Protein AF-A0AAN5BRA7-F1 (afdb_monomer)

pLDDT: mean 73.63, std 18.21, range [30.7, 97.0]

Solvent-accessible surface area (backbone atoms only — not comparable to full-atom values): 12175 Å² total; per-residue (Å²): 128,65,53,63,61,51,74,45,69,64,45,77,50,79,48,74,48,83,96,65,31,37,37,38,36,41,33,58,58,49,74,50,46,73,79,54,58,84,66,54,73,46,77,43,102,43,80,82,37,76,59,21,35,38,53,41,68,44,78,47,78,40,48,36,37,37,46,31,41,41,96,83,60,74,46,59,38,31,36,40,34,40,35,38,41,34,43,46,31,37,30,37,64,36,87,55,57,41,99,92,41,74,48,29,37,31,42,50,64,51,63,47,73,47,50,48,72,50,77,47,48,44,90,64,56,82,74,45,40,79,76,20,44,37,56,64,75,56,65,74,67,72,69,63,78,51,71,42,71,75,57,63,58,66,52,76,69,38,56,41,76,62,50,30,56,74,77,39,69,91,59,82,85,80,76,59,57,70,67,76,83,91,52,93,87,58,56,70,80,76,74,92,66,91,76,91,82,77,87,80,82,85,128

Mean predicted aligned error: 14.1 Å

Organism: Aspergillus oryzae (NCBI:txid5062)

Secondary structure (DSSP, 8-state):
-EEPPEEEPPEEEEEEETTTEEEEEEE--EEE-TTSSPPEEE--SSTT-TTEEEEEEEEEEEEEEEEEE-SS--EEEEEEEEEEEEEEEEEEEEE--BTTBTTEEEEEEEE-SB-EEEEEEPP--TTGGGGTB--PPPHHHHT---BPP-EE-EEEEEEHHHHHHHHSTT-----PPP--SS-SSSS----SS----------

Radius of gyration: 30.13 Å; Cα contacts (8 Å, |Δi|>4): 376; chains: 1; bounding box: 65×53×102 Å

Foldseek 3Di:
DDFDKDKAQKDWDWDDDDDDKIKIKIKHIDIDGQPPPPWDWDDDQDQADQPTKIKDKDKDKIKMKMWIDDPPDIAIAIFIKIKIWIKMKTKHKDQPADPVARFWIKIDIDIDQWIDIDIFTDDDDPVCVVVRYDRDDDPCRVPDIGTDIPDPPIDPIDGNVVCCCVRHNPDDPDDWDDCDDDDPPGTDDDPPDDDDDDDDDDD

Structure (mmCIF, N/CA/C/O backbone):
data_AF-A0AAN5BRA7-F1
#
_entry.id   AF-A0AAN5BRA7-F1
#
loop_
_atom_site.group_PDB
_atom_site.id
_atom_site.type_symbol
_atom_site.label_atom_id
_atom_site.label_alt_id
_atom_site.label_comp_id
_atom_site.label_asym_id
_atom_site.label_entity_id
_atom_site.label_seq_id
_atom_site.pdbx_PDB_ins_code
_atom_site.Cartn_x
_atom_site.Cartn_y
_atom_site.Cartn_z
_atom_site.occupancy
_atom_site.B_iso_or_equiv
_atom_site.auth_seq_id
_atom_site.auth_comp_id
_atom_site.auth_asym_id
_atom_site.auth_atom_id
_atom_site.pdbx_PDB_model_num
ATOM 1 N N . MET A 1 1 ? -13.378 -7.464 9.077 1.00 51.56 1 MET A N 1
ATOM 2 C CA . MET A 1 1 ? -12.915 -6.322 8.265 1.00 51.56 1 MET A CA 1
ATOM 3 C C . MET A 1 1 ? -13.302 -6.624 6.831 1.00 51.56 1 MET A C 1
ATOM 5 O O . MET A 1 1 ? -12.879 -7.652 6.330 1.00 51.56 1 MET A O 1
ATOM 9 N N . ILE A 1 2 ? -14.164 -5.812 6.222 1.00 53.88 2 ILE A N 1
ATOM 10 C CA . ILE A 1 2 ? -14.407 -5.867 4.776 1.00 53.88 2 ILE A CA 1
ATOM 11 C C . ILE A 1 2 ? -13.683 -4.648 4.228 1.00 53.88 2 ILE A C 1
ATOM 13 O O . ILE A 1 2 ? -13.968 -3.524 4.643 1.00 53.88 2 ILE A O 1
ATOM 17 N N . ALA A 1 3 ? -12.676 -4.886 3.406 1.00 63.88 3 ALA A N 1
ATOM 18 C CA . ALA A 1 3 ? -11.867 -3.844 2.817 1.00 63.88 3 ALA A CA 1
ATOM 19 C C . ALA A 1 3 ? -11.681 -4.196 1.348 1.00 63.88 3 ALA A C 1
ATOM 21 O O . ALA A 1 3 ? -11.343 -5.339 1.037 1.00 63.88 3 ALA A O 1
ATOM 22 N N . ASP A 1 4 ? -11.961 -3.237 0.472 1.00 71.06 4 ASP A N 1
ATOM 23 C CA . ASP A 1 4 ? -11.857 -3.455 -0.965 1.00 71.06 4 ASP A CA 1
ATOM 24 C C . ASP A 1 4 ? -10.398 -3.713 -1.358 1.00 71.06 4 ASP A C 1
ATOM 26 O O . ASP A 1 4 ? -9.474 -3.102 -0.811 1.00 71.06 4 ASP A O 1
ATOM 30 N N . ASP A 1 5 ? -10.195 -4.614 -2.318 1.00 81.25 5 ASP A N 1
ATOM 31 C CA . ASP A 1 5 ? -8.878 -4.842 -2.906 1.00 81.25 5 ASP A CA 1
ATOM 32 C C . ASP A 1 5 ? -8.321 -3.536 -3.492 1.00 81.25 5 ASP A C 1
ATOM 34 O O . ASP A 1 5 ? -9.045 -2.724 -4.076 1.00 81.25 5 ASP A O 1
ATOM 38 N N . ILE A 1 6 ? -7.007 -3.359 -3.384 1.00 84.69 6 ILE A N 1
ATOM 39 C CA . ILE A 1 6 ? -6.312 -2.269 -4.059 1.00 84.69 6 ILE A CA 1
ATOM 40 C C . ILE A 1 6 ? -6.064 -2.684 -5.509 1.00 84.69 6 ILE A C 1
ATOM 42 O O . ILE A 1 6 ? -5.387 -3.679 -5.769 1.00 84.69 6 ILE A O 1
ATOM 46 N N . ASP A 1 7 ? -6.592 -1.896 -6.446 1.00 89.62 7 ASP A N 1
ATOM 47 C CA . ASP A 1 7 ? -6.389 -2.048 -7.889 1.00 89.62 7 ASP A CA 1
ATOM 48 C C . ASP A 1 7 ? -5.750 -0.775 -8.462 1.00 89.62 7 ASP A C 1
ATOM 50 O O . ASP A 1 7 ? -6.390 0.274 -8.601 1.00 89.62 7 ASP A O 1
ATOM 54 N N . ILE A 1 8 ? -4.454 -0.859 -8.764 1.00 89.44 8 ILE A N 1
ATOM 55 C CA . ILE A 1 8 ? -3.691 0.197 -9.423 1.00 89.44 8 ILE A CA 1
ATOM 56 C C . ILE A 1 8 ? -3.588 -0.182 -10.894 1.00 89.44 8 ILE A C 1
ATOM 58 O O . ILE A 1 8 ? -2.847 -1.089 -11.278 1.00 89.44 8 ILE A O 1
ATOM 62 N N . LYS A 1 9 ? -4.327 0.547 -11.728 1.00 92.75 9 LYS A N 1
ATOM 63 C CA . LYS A 1 9 ? -4.346 0.331 -13.176 1.00 92.75 9 LYS A CA 1
ATOM 64 C C . LYS A 1 9 ? -2.979 0.592 -13.803 1.00 92.75 9 LYS A C 1
ATOM 66 O O . LYS A 1 9 ? -2.147 1.316 -13.257 1.00 92.75 9 LYS A O 1
ATOM 71 N N . GLU A 1 10 ? -2.800 0.044 -15.000 1.00 94.44 10 GLU A N 1
ATOM 72 C CA . GLU A 1 10 ? -1.649 0.322 -15.855 1.00 94.44 10 GLU A CA 1
ATOM 73 C C . GLU A 1 10 ? -1.419 1.839 -15.970 1.00 94.44 10 GLU A C 1
ATOM 75 O O . GLU A 1 10 ? -2.339 2.606 -16.274 1.00 94.44 10 GLU A O 1
ATOM 80 N N . MET A 1 11 ? -0.179 2.272 -15.739 1.00 95.12 11 MET A N 1
ATOM 81 C CA . MET A 1 11 ? 0.198 3.678 -15.862 1.00 95.12 11 MET A CA 1
ATOM 82 C C . MET A 1 11 ? 0.946 3.897 -17.168 1.00 95.12 11 MET A C 1
ATOM 84 O O . MET A 1 11 ? 1.959 3.251 -17.440 1.00 95.12 11 MET A O 1
ATOM 88 N N . LYS A 1 12 ? 0.471 4.860 -17.960 1.00 94.12 12 LYS A N 1
ATOM 89 C CA . LYS A 1 12 ? 1.098 5.265 -19.218 1.00 94.12 12 LYS A CA 1
ATOM 90 C C . LYS A 1 12 ? 1.434 6.748 -19.195 1.00 94.12 12 LYS A C 1
ATOM 92 O O . LYS A 1 12 ? 0.554 7.585 -19.021 1.00 94.12 12 LYS A O 1
ATOM 97 N N . LYS A 1 13 ? 2.708 7.073 -19.419 1.00 93.88 13 LYS A N 1
ATOM 98 C CA . LYS A 1 13 ? 3.182 8.449 -19.619 1.00 93.88 13 LYS A CA 1
ATOM 99 C C . LYS A 1 13 ? 3.771 8.576 -21.016 1.00 93.88 13 LYS A C 1
ATOM 101 O O . LYS A 1 13 ? 4.696 7.843 -21.358 1.00 93.88 13 LYS A O 1
ATOM 106 N N . LYS A 1 14 ? 3.253 9.513 -21.809 1.00 92.94 14 LYS A N 1
ATOM 107 C CA . LYS A 1 14 ? 3.779 9.841 -23.136 1.00 92.94 14 LYS A CA 1
ATOM 108 C C . LYS A 1 14 ? 4.406 11.228 -23.110 1.00 92.94 14 LYS A C 1
ATOM 110 O O . LYS A 1 14 ? 3.766 12.190 -22.701 1.00 92.94 14 LYS A O 1
ATOM 115 N N . GLU A 1 15 ? 5.644 11.317 -23.566 1.00 91.94 15 GLU A N 1
ATOM 116 C CA . GLU A 1 15 ? 6.417 12.550 -23.674 1.00 91.94 15 GLU A CA 1
ATOM 117 C C . GLU A 1 15 ? 6.815 12.744 -25.138 1.00 91.94 15 GLU A C 1
ATOM 119 O O . GLU A 1 15 ? 7.013 11.775 -25.877 1.00 91.94 15 GLU A O 1
ATOM 124 N N . SER A 1 16 ? 6.893 13.991 -25.594 1.00 89.62 16 SER A N 1
ATOM 125 C CA . SER A 1 16 ? 7.275 14.315 -26.970 1.00 89.62 16 SER A CA 1
ATOM 126 C C . SER A 1 16 ? 8.259 15.475 -26.980 1.00 89.62 16 SER A C 1
ATOM 128 O O . SER A 1 16 ? 8.101 16.420 -26.210 1.00 89.62 16 SER A O 1
ATOM 130 N N . TRP A 1 17 ? 9.281 15.401 -27.831 1.00 85.69 17 TRP A N 1
ATOM 131 C CA . TRP A 1 17 ? 10.279 16.461 -27.981 1.00 85.69 17 TRP A CA 1
ATOM 132 C C . TRP A 1 17 ? 10.768 16.570 -29.422 1.00 85.69 17 TRP A C 1
ATOM 134 O O . TRP A 1 17 ? 10.908 15.571 -30.133 1.00 85.69 17 TRP A O 1
ATOM 144 N N . GLY A 1 18 ? 11.085 17.803 -29.825 1.00 76.00 18 GLY A N 1
ATOM 145 C CA . GLY A 1 18 ? 11.662 18.105 -31.132 1.00 76.00 18 GLY A CA 1
ATOM 146 C C . GLY A 1 18 ? 10.857 17.542 -32.316 1.00 76.00 18 GLY A C 1
ATOM 147 O O . GLY A 1 18 ? 9.676 17.211 -32.180 1.00 76.00 18 GLY A O 1
ATOM 148 N N . PRO A 1 19 ? 11.477 17.430 -33.503 1.00 70.12 19 PRO A N 1
ATOM 149 C CA . PRO A 1 19 ? 10.804 16.906 -34.682 1.00 70.12 19 PRO A CA 1
ATOM 150 C C . PRO A 1 19 ? 10.718 15.370 -34.608 1.00 70.12 19 PRO A C 1
ATOM 152 O O . PRO A 1 19 ? 11.570 14.661 -35.138 1.00 70.12 19 PRO A O 1
ATOM 155 N N . GLY A 1 20 ? 9.683 14.858 -33.932 1.00 76.44 20 GLY A N 1
ATOM 156 C CA . GLY A 1 20 ? 9.262 13.449 -33.995 1.00 76.44 20 GLY A CA 1
ATOM 157 C C . GLY A 1 20 ? 9.790 12.514 -32.900 1.00 76.44 20 GLY A C 1
ATOM 158 O O . GLY A 1 20 ? 9.597 11.306 -33.009 1.00 76.44 20 GLY A O 1
ATOM 159 N N . GLY A 1 21 ? 10.440 13.033 -31.853 1.00 86.56 21 GLY A N 1
ATOM 160 C CA . GLY A 1 21 ? 10.840 12.235 -30.693 1.00 86.56 21 GLY A CA 1
ATOM 161 C C . GLY A 1 21 ? 9.643 11.930 -29.795 1.00 86.56 21 GLY A C 1
ATOM 162 O O . GLY A 1 21 ? 8.980 12.854 -29.325 1.00 86.56 21 GLY A O 1
ATOM 163 N N . ILE A 1 22 ? 9.360 10.650 -29.553 1.00 90.44 22 ILE A N 1
ATOM 164 C CA . ILE A 1 22 ? 8.303 10.195 -28.641 1.00 90.44 22 ILE A CA 1
ATOM 165 C C . ILE A 1 22 ? 8.905 9.215 -27.640 1.00 90.44 22 ILE A C 1
ATOM 167 O O . ILE A 1 22 ? 9.585 8.272 -28.029 1.00 90.44 22 ILE A O 1
ATOM 171 N N . LYS A 1 23 ? 8.591 9.382 -26.356 1.00 91.88 23 LYS A N 1
ATOM 172 C CA . LYS A 1 23 ? 8.905 8.417 -25.298 1.00 91.88 23 LYS A CA 1
ATOM 173 C C . LYS A 1 23 ? 7.619 7.992 -24.625 1.00 91.88 23 LYS A C 1
ATOM 175 O O . LYS A 1 23 ? 6.837 8.835 -24.194 1.00 91.88 23 LYS A O 1
ATOM 180 N N . THR A 1 24 ? 7.408 6.690 -24.534 1.00 94.44 24 THR A N 1
ATOM 181 C CA . THR A 1 24 ? 6.256 6.098 -23.861 1.00 94.44 24 THR A CA 1
ATOM 182 C C . THR A 1 24 ? 6.759 5.247 -22.715 1.00 94.44 24 THR A C 1
ATOM 184 O O . THR A 1 24 ? 7.456 4.265 -22.929 1.00 94.44 24 THR A O 1
ATOM 187 N N . THR A 1 25 ? 6.406 5.628 -21.496 1.00 95.94 25 THR A N 1
ATOM 188 C CA . THR A 1 25 ? 6.646 4.831 -20.293 1.00 95.94 25 THR A CA 1
ATOM 189 C C . THR A 1 25 ? 5.372 4.071 -19.972 1.00 95.94 25 THR A C 1
ATOM 191 O O . THR A 1 25 ? 4.315 4.691 -19.861 1.00 95.94 25 THR A O 1
ATOM 194 N N . THR A 1 26 ? 5.473 2.754 -19.832 1.00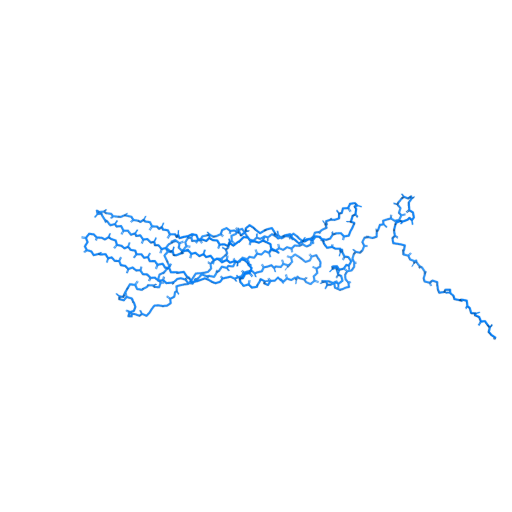 96.56 26 THR A N 1
ATOM 195 C CA . THR A 1 26 ? 4.377 1.869 -19.427 1.00 96.56 26 THR A CA 1
ATOM 196 C C . THR A 1 26 ? 4.786 1.143 -18.157 1.00 96.56 26 THR A C 1
ATOM 198 O O . THR A 1 26 ? 5.904 0.639 -18.074 1.00 96.56 26 THR A O 1
ATOM 201 N N . VAL A 1 27 ? 3.893 1.108 -17.176 1.00 96.69 27 VAL A N 1
ATOM 202 C CA . VAL A 1 27 ? 4.060 0.367 -15.925 1.00 96.69 27 VAL A CA 1
ATOM 203 C C . VAL A 1 27 ? 2.890 -0.592 -15.793 1.00 96.69 27 VAL A C 1
ATOM 205 O O . VAL A 1 27 ? 1.740 -0.169 -15.954 1.00 96.69 27 VAL A O 1
ATOM 208 N N . ASP A 1 28 ? 3.194 -1.853 -15.502 1.00 96.38 28 ASP A N 1
ATOM 209 C CA . ASP A 1 28 ? 2.194 -2.906 -15.362 1.00 96.38 28 ASP A CA 1
ATOM 210 C C . ASP A 1 28 ? 1.213 -2.601 -14.212 1.00 96.38 28 ASP A C 1
ATOM 212 O O . ASP A 1 28 ? 1.577 -1.931 -13.236 1.00 96.38 28 ASP A O 1
ATOM 216 N N . PRO A 1 29 ? -0.047 -3.063 -14.313 1.00 94.00 29 PRO A N 1
ATOM 217 C CA . PRO A 1 29 ? -1.015 -2.914 -13.234 1.00 94.00 29 PRO A CA 1
ATOM 218 C C . PRO A 1 29 ? -0.594 -3.711 -11.991 1.00 94.00 29 PRO A C 1
ATOM 220 O O . PRO A 1 29 ? 0.079 -4.737 -12.086 1.00 94.00 29 PRO A O 1
ATOM 223 N N . MET A 1 30 ? -1.054 -3.271 -10.823 1.00 92.31 30 MET A N 1
ATOM 224 C CA . MET A 1 30 ? -0.893 -3.978 -9.552 1.00 92.31 30 MET A CA 1
ATOM 225 C C . MET A 1 30 ? -2.257 -4.248 -8.943 1.00 92.31 30 MET A C 1
ATOM 227 O O . MET A 1 30 ? -3.093 -3.349 -8.874 1.00 92.31 30 MET A O 1
ATOM 231 N N . LYS A 1 31 ? -2.446 -5.456 -8.417 1.00 89.56 31 LYS A N 1
ATOM 232 C CA . LYS A 1 31 ? -3.633 -5.796 -7.640 1.00 89.56 31 LYS A CA 1
ATOM 233 C C . LYS A 1 31 ? -3.242 -6.596 -6.409 1.00 89.56 31 LYS A C 1
ATOM 235 O O . LYS A 1 31 ? -2.552 -7.603 -6.537 1.00 89.56 31 LYS A O 1
ATOM 240 N N . PHE A 1 32 ? -3.702 -6.170 -5.238 1.00 85.88 32 PHE A N 1
ATOM 241 C CA . PHE A 1 32 ? -3.508 -6.922 -4.000 1.00 85.88 32 PHE A CA 1
ATOM 242 C C . PHE A 1 32 ? -4.681 -6.746 -3.039 1.00 85.88 32 PHE A C 1
ATOM 244 O O . PHE A 1 32 ? -5.329 -5.698 -3.002 1.00 85.88 32 PHE A O 1
ATOM 251 N N . SER A 1 33 ? -4.952 -7.797 -2.266 1.00 81.44 33 SER A N 1
ATOM 252 C CA . SER A 1 33 ? -6.019 -7.789 -1.271 1.00 81.44 33 SER A CA 1
ATOM 253 C C . SER A 1 33 ? -5.513 -7.287 0.068 1.00 81.44 33 SER A C 1
ATOM 255 O O . SER A 1 33 ? -4.406 -7.600 0.483 1.00 81.44 33 SER A O 1
ATOM 257 N N . LEU A 1 34 ? -6.358 -6.572 0.803 1.00 74.31 34 LEU A N 1
ATOM 258 C CA . LEU A 1 34 ? -6.068 -6.179 2.185 1.00 74.31 34 LEU A CA 1
ATOM 259 C C . LEU A 1 34 ? -6.247 -7.331 3.177 1.00 74.31 34 LEU A C 1
ATOM 261 O O . LEU A 1 34 ? -5.933 -7.181 4.353 1.00 74.31 34 LEU A O 1
ATOM 265 N N . SER A 1 35 ? -6.746 -8.471 2.698 1.00 70.94 35 SER A N 1
ATOM 266 C CA . SER A 1 35 ? -6.872 -9.706 3.475 1.00 70.94 35 SER A CA 1
ATOM 267 C C . SER A 1 35 ? -5.609 -10.576 3.417 1.00 70.94 35 SER A C 1
ATOM 269 O O . SER A 1 35 ? -5.552 -11.587 4.110 1.00 70.94 35 SER A O 1
ATOM 271 N N . ASP A 1 36 ? -4.622 -10.206 2.592 1.00 67.75 36 ASP A N 1
ATOM 272 C CA . ASP A 1 36 ? -3.395 -10.972 2.353 1.00 67.75 36 ASP A CA 1
ATOM 273 C C . ASP A 1 36 ? -2.187 -10.022 2.161 1.00 67.75 36 ASP A C 1
ATOM 275 O O . ASP A 1 36 ? -2.228 -9.146 1.289 1.00 67.75 36 ASP A O 1
ATOM 279 N N . PRO A 1 37 ? -1.100 -10.123 2.948 1.00 67.25 37 PRO A N 1
ATOM 280 C CA . PRO A 1 37 ? -0.858 -11.085 4.028 1.00 67.25 37 PRO A CA 1
ATOM 281 C C . PRO A 1 37 ? -1.673 -10.792 5.292 1.00 67.25 37 PRO A C 1
ATOM 283 O O . PRO A 1 37 ? -2.269 -9.720 5.434 1.00 67.25 37 PRO A O 1
ATOM 286 N N . GLU A 1 38 ? -1.690 -11.754 6.222 1.00 65.00 38 GLU A N 1
ATOM 287 C CA . GLU A 1 38 ? -2.339 -11.595 7.527 1.00 65.00 38 GLU A CA 1
ATOM 288 C C . GLU A 1 38 ? -1.913 -10.278 8.189 1.00 65.00 38 GLU A C 1
ATOM 290 O O . GLU A 1 38 ? -0.729 -9.965 8.333 1.00 65.00 38 GLU A O 1
ATOM 295 N N . THR A 1 39 ? -2.904 -9.479 8.579 1.00 65.94 39 THR A N 1
ATOM 296 C CA . THR A 1 39 ? -2.668 -8.176 9.197 1.00 65.94 39 THR A CA 1
ATOM 297 C C . THR A 1 39 ? -2.491 -8.341 10.698 1.00 65.94 39 THR A C 1
ATOM 299 O O . THR A 1 39 ? -3.406 -8.791 11.388 1.00 65.94 39 THR A O 1
ATOM 302 N N . THR A 1 40 ? -1.352 -7.906 11.232 1.00 65.81 40 THR A N 1
ATOM 303 C CA . THR A 1 40 ? -1.145 -7.891 12.682 1.00 65.81 40 THR A CA 1
ATOM 304 C C . THR A 1 40 ? -1.872 -6.704 13.308 1.00 65.81 40 THR A C 1
ATOM 306 O O . THR A 1 40 ? -1.614 -5.542 12.978 1.00 65.81 40 THR A O 1
ATOM 309 N N . ILE A 1 41 ? -2.755 -7.001 14.261 1.00 64.00 41 ILE A N 1
ATOM 310 C CA . ILE A 1 41 ? -3.399 -6.011 15.125 1.00 64.00 41 ILE A CA 1
ATOM 311 C C . ILE A 1 41 ? -2.727 -6.089 16.492 1.00 64.00 41 ILE A C 1
ATOM 313 O O . ILE A 1 41 ? -2.712 -7.145 17.122 1.00 64.00 41 ILE A O 1
ATOM 317 N N . SER A 1 42 ? -2.163 -4.977 16.955 1.00 65.44 42 SER A N 1
ATOM 318 C CA . SER A 1 42 ? -1.561 -4.889 18.284 1.00 65.44 42 SER A CA 1
ATOM 319 C C . SER A 1 42 ? -2.439 -4.044 19.195 1.00 65.44 42 SER A C 1
ATOM 321 O O . SER A 1 42 ? -2.759 -2.896 18.872 1.00 65.44 42 SER A O 1
ATOM 323 N N . PHE A 1 43 ? -2.803 -4.608 20.344 1.00 61.84 43 PHE A N 1
ATOM 324 C CA . PHE A 1 43 ? -3.537 -3.914 21.397 1.00 61.84 43 PHE A CA 1
ATOM 325 C C . PHE A 1 43 ? -2.566 -3.433 22.476 1.00 61.84 43 PHE A C 1
ATOM 327 O O . PHE A 1 43 ? -1.599 -4.121 22.792 1.00 61.84 43 PHE A O 1
ATOM 334 N N . GLY A 1 44 ? -2.800 -2.238 23.020 1.00 62.31 44 GLY A N 1
ATOM 335 C CA . GLY A 1 44 ? -2.070 -1.773 24.202 1.00 62.31 44 GLY A CA 1
ATOM 336 C C . GLY A 1 44 ? -2.657 -2.347 25.490 1.00 62.31 44 GLY A C 1
ATOM 337 O O . GLY A 1 44 ? -3.836 -2.694 25.520 1.00 62.31 44 GLY A O 1
ATOM 338 N N . ASP A 1 45 ? -1.872 -2.353 26.570 1.00 58.59 45 ASP A N 1
ATOM 339 C CA . ASP A 1 45 ? -2.181 -2.994 27.866 1.00 58.59 45 ASP A CA 1
ATOM 340 C C . ASP A 1 45 ? -3.364 -2.384 28.660 1.00 58.59 45 ASP A C 1
ATOM 342 O O . ASP A 1 45 ? -3.576 -2.708 29.829 1.00 58.59 45 ASP A O 1
ATOM 346 N N . GLY A 1 46 ? -4.170 -1.492 28.071 1.00 55.44 46 GLY A N 1
ATOM 347 C CA . GLY A 1 46 ? -5.328 -0.909 28.754 1.00 55.44 46 GLY A CA 1
ATOM 348 C C . GLY A 1 46 ? -6.483 -0.483 27.847 1.00 55.44 46 GLY A C 1
ATOM 349 O O . GLY A 1 46 ? -6.270 0.002 26.734 1.00 55.44 46 GLY A O 1
ATOM 350 N N . ILE A 1 47 ? -7.706 -0.578 28.389 1.00 51.62 47 ILE A N 1
ATOM 351 C CA . ILE A 1 47 ? -8.992 -0.153 27.785 1.00 51.62 47 ILE A CA 1
ATOM 352 C C . ILE A 1 47 ? -8.974 1.315 27.326 1.00 51.62 47 ILE A C 1
ATOM 354 O O . ILE A 1 47 ? -9.643 1.684 26.370 1.00 51.62 47 ILE A O 1
ATOM 358 N N . ILE A 1 48 ? -8.189 2.173 27.980 1.00 53.53 48 ILE A N 1
ATOM 359 C CA . ILE A 1 48 ? -8.099 3.612 27.660 1.00 53.53 48 ILE A CA 1
ATOM 360 C C . ILE A 1 48 ? -6.827 3.919 26.845 1.00 53.53 48 ILE A C 1
ATOM 362 O O . ILE A 1 48 ? -6.513 5.073 26.551 1.00 53.53 48 ILE A O 1
ATOM 366 N N . SER A 1 49 ? -6.050 2.898 26.469 1.00 52.44 49 SER A N 1
ATOM 367 C CA . SER A 1 49 ? -4.816 3.130 25.728 1.00 52.44 49 SER A CA 1
ATOM 368 C C . SER A 1 49 ? -5.139 3.587 24.301 1.00 52.44 49 SER A C 1
ATOM 370 O O . SER A 1 49 ? -5.81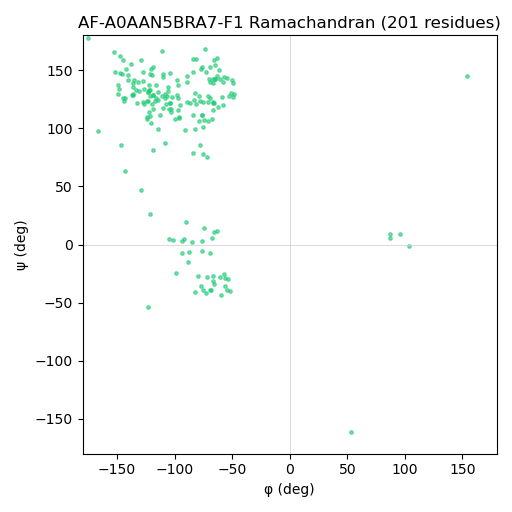2 2.907 23.528 1.00 52.44 49 SER A O 1
ATOM 372 N N . LYS A 1 50 ? -4.632 4.767 23.929 1.00 53.97 50 LYS A N 1
ATOM 373 C CA . LYS A 1 50 ? -4.658 5.293 22.550 1.00 53.97 50 LYS A CA 1
ATOM 374 C C . LYS A 1 50 ? -3.644 4.579 21.636 1.00 53.97 50 LYS A C 1
ATOM 376 O O . LYS A 1 50 ? -3.276 5.106 20.591 1.00 53.97 50 LYS A O 1
ATOM 381 N N . SER A 1 51 ? -3.111 3.435 22.066 1.00 58.66 51 SER A N 1
ATOM 382 C CA . SER A 1 51 ? -1.951 2.775 21.463 1.00 58.66 51 SER A CA 1
ATOM 383 C C . SER A 1 51 ? -2.302 1.548 20.631 1.00 58.66 51 SER A C 1
ATOM 385 O O . SER A 1 51 ? -1.384 0.885 20.155 1.00 58.66 51 SER A O 1
ATOM 387 N N . ASN A 1 52 ? -3.587 1.238 20.435 1.00 68.38 52 ASN A N 1
ATOM 388 C CA . ASN A 1 52 ? -3.969 0.146 19.546 1.00 68.38 52 ASN A CA 1
ATOM 389 C C . ASN A 1 52 ? -3.654 0.541 18.106 1.00 68.38 52 ASN A C 1
ATOM 391 O O . ASN A 1 52 ? -4.075 1.607 17.640 1.00 68.38 52 ASN A O 1
ATOM 395 N N . LYS A 1 53 ? -2.891 -0.308 17.424 1.00 74.62 53 LYS A N 1
ATOM 396 C CA . LYS A 1 53 ? -2.343 -0.034 16.100 1.00 74.62 53 LYS A CA 1
ATOM 397 C C . LYS A 1 53 ? -2.555 -1.228 15.185 1.00 74.62 53 LYS A C 1
ATOM 399 O O . LYS A 1 53 ? -2.254 -2.363 15.549 1.00 74.62 53 LYS A O 1
ATOM 404 N N . ILE A 1 54 ? -3.033 -0.942 13.985 1.00 75.31 54 ILE A N 1
ATOM 405 C CA . ILE A 1 54 ? -3.001 -1.848 12.844 1.00 75.31 54 ILE A CA 1
ATOM 406 C C . ILE A 1 54 ? -1.800 -1.438 12.009 1.00 75.31 54 ILE A C 1
ATOM 408 O O . ILE A 1 54 ? -1.667 -0.262 11.674 1.00 75.31 54 ILE A O 1
ATOM 412 N N . ASN A 1 55 ? -0.953 -2.404 11.670 1.00 80.06 55 ASN A N 1
ATOM 413 C CA . ASN A 1 55 ? 0.123 -2.216 10.709 1.00 80.06 55 ASN A CA 1
ATOM 414 C C . ASN A 1 55 ? -0.068 -3.228 9.588 1.00 80.06 55 ASN A C 1
ATOM 416 O O . ASN A 1 55 ? 0.065 -4.431 9.802 1.00 80.06 55 ASN A O 1
ATOM 420 N N . TYR A 1 56 ? -0.361 -2.733 8.393 1.00 82.38 56 TYR A N 1
ATOM 421 C CA . TYR A 1 56 ? -0.435 -3.552 7.197 1.00 82.38 56 TYR A CA 1
ATOM 422 C C . TYR A 1 56 ? 0.793 -3.295 6.329 1.00 82.38 56 TYR A C 1
ATOM 424 O O . TYR A 1 56 ? 1.217 -2.151 6.148 1.00 82.38 56 TYR A O 1
ATOM 432 N N . THR A 1 57 ? 1.389 -4.368 5.812 1.00 85.94 57 THR A N 1
ATOM 433 C CA . THR A 1 57 ? 2.518 -4.301 4.883 1.00 85.94 57 THR A CA 1
ATOM 434 C C . THR A 1 57 ? 2.305 -5.287 3.747 1.00 85.94 57 THR A C 1
ATOM 436 O O . THR A 1 57 ? 2.088 -6.469 3.991 1.00 85.94 57 THR A O 1
ATOM 439 N N . ASN A 1 58 ? 2.421 -4.815 2.510 1.00 89.00 58 ASN A N 1
ATOM 440 C CA . ASN A 1 58 ? 2.350 -5.648 1.317 1.00 89.00 58 ASN A CA 1
ATOM 441 C C . ASN A 1 58 ? 3.514 -5.321 0.378 1.00 89.00 58 ASN A C 1
ATOM 443 O O . ASN A 1 58 ? 3.901 -4.162 0.234 1.00 89.00 58 ASN A O 1
ATOM 447 N N . LYS A 1 59 ? 4.101 -6.350 -0.233 1.00 90.94 59 LYS A N 1
ATOM 448 C CA . LYS A 1 59 ? 5.232 -6.211 -1.151 1.00 90.94 59 LYS A CA 1
ATOM 449 C C . LYS A 1 59 ? 4.802 -6.628 -2.548 1.00 90.94 59 LYS A C 1
ATOM 451 O O . LYS A 1 59 ? 4.243 -7.705 -2.717 1.00 90.94 59 LYS A O 1
ATOM 456 N N . GLN A 1 60 ? 5.102 -5.790 -3.531 1.00 91.50 60 GLN A N 1
ATOM 457 C CA . GLN A 1 60 ? 4.804 -6.019 -4.940 1.00 91.50 60 GLN A CA 1
ATOM 458 C C . GLN A 1 60 ? 6.067 -5.856 -5.778 1.00 91.50 60 GLN A C 1
ATOM 460 O O . GLN A 1 60 ? 6.931 -5.036 -5.468 1.00 91.50 60 GLN A O 1
ATOM 465 N N . GLN A 1 61 ? 6.150 -6.610 -6.869 1.00 93.44 61 GLN A N 1
ATOM 466 C CA . GLN A 1 61 ? 7.160 -6.422 -7.904 1.00 93.44 61 GLN A CA 1
ATOM 467 C C . GLN A 1 61 ? 6.466 -5.983 -9.181 1.00 93.44 61 GLN A C 1
ATOM 469 O O . GLN A 1 61 ? 5.550 -6.652 -9.654 1.00 93.44 61 GLN A O 1
ATOM 474 N N . VAL A 1 62 ? 6.891 -4.849 -9.729 1.00 94.88 62 VAL A N 1
ATOM 475 C CA . VAL A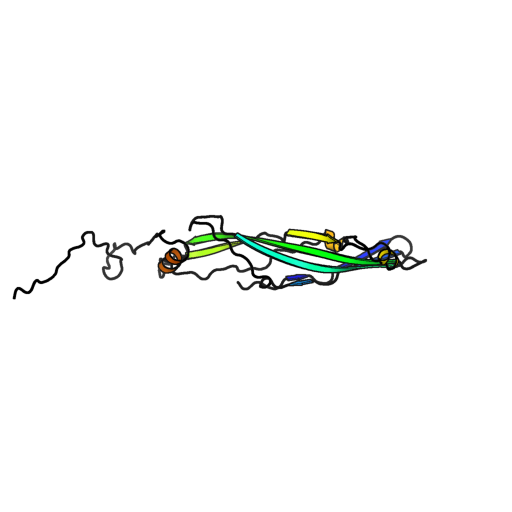 1 62 ? 6.211 -4.218 -10.859 1.00 94.88 62 VAL A CA 1
ATOM 476 C C . VAL A 1 62 ? 7.180 -4.034 -11.995 1.00 94.88 62 VAL A C 1
ATOM 478 O O . VAL A 1 62 ? 8.214 -3.380 -11.846 1.00 94.88 62 VAL A O 1
ATOM 481 N N . LYS A 1 63 ? 6.819 -4.589 -13.146 1.00 96.44 63 LYS A N 1
ATOM 482 C CA . LYS A 1 63 ? 7.580 -4.410 -14.371 1.00 96.44 63 LYS A CA 1
ATOM 483 C C . LYS A 1 63 ? 7.177 -3.114 -15.049 1.00 96.44 63 LYS A C 1
ATOM 485 O O . LYS A 1 63 ? 6.039 -2.647 -14.968 1.00 96.44 63 LYS A O 1
ATOM 490 N N . TRP A 1 64 ? 8.141 -2.525 -15.728 1.00 97.00 64 TRP A N 1
ATOM 491 C CA . TRP A 1 64 ? 7.938 -1.328 -16.514 1.00 97.00 64 TRP A CA 1
ATOM 492 C C . TRP A 1 64 ? 8.808 -1.373 -17.761 1.00 97.00 64 TRP A C 1
ATOM 494 O O . TRP A 1 64 ? 9.822 -2.072 -17.823 1.00 97.00 64 TRP A O 1
ATOM 504 N N . LYS A 1 65 ? 8.410 -0.589 -18.758 1.00 96.00 65 LYS A N 1
ATOM 505 C CA . LYS A 1 65 ? 9.184 -0.373 -19.977 1.00 96.00 65 LYS A CA 1
ATOM 506 C C . LYS A 1 65 ? 9.088 1.064 -20.465 1.00 96.00 65 LYS A C 1
ATOM 508 O O . LYS A 1 65 ? 8.090 1.751 -20.241 1.00 96.00 65 LYS A O 1
ATOM 513 N N . ILE A 1 66 ? 10.133 1.511 -21.143 1.00 94.69 66 ILE A N 1
ATOM 514 C CA . ILE A 1 66 ? 10.247 2.807 -21.793 1.00 94.69 66 ILE A CA 1
ATOM 515 C C . ILE A 1 66 ? 10.581 2.554 -23.258 1.00 94.69 66 ILE A C 1
ATOM 517 O O . ILE A 1 66 ? 11.696 2.166 -23.603 1.00 94.69 66 ILE A O 1
ATOM 521 N N . ASP A 1 67 ? 9.613 2.839 -24.116 1.00 92.88 67 ASP A N 1
ATOM 522 C CA . ASP A 1 67 ? 9.762 2.780 -25.562 1.00 92.88 67 ASP A CA 1
ATOM 523 C C . ASP A 1 67 ? 10.060 4.194 -26.073 1.00 92.88 67 ASP A C 1
ATOM 525 O O . ASP A 1 67 ? 9.238 5.105 -25.939 1.00 92.88 67 ASP A O 1
ATOM 529 N N . THR A 1 68 ? 11.245 4.399 -26.643 1.00 90.50 68 THR A N 1
ATOM 530 C CA . THR A 1 68 ? 11.672 5.674 -27.227 1.00 90.50 68 THR A CA 1
ATOM 531 C C . THR A 1 68 ? 11.747 5.547 -28.739 1.00 90.50 68 THR A C 1
ATOM 533 O O . THR A 1 68 ? 12.553 4.791 -29.268 1.00 90.50 68 THR A O 1
ATOM 536 N N . VAL A 1 69 ? 10.936 6.321 -29.450 1.00 86.75 69 VAL A N 1
ATOM 537 C CA . VAL A 1 69 ? 10.967 6.433 -30.906 1.00 86.75 69 VAL A CA 1
ATOM 538 C C . VAL A 1 69 ? 11.645 7.749 -31.257 1.00 86.75 69 VAL A C 1
ATOM 540 O O . VAL A 1 69 ? 11.127 8.827 -30.974 1.00 86.75 69 VAL A O 1
ATOM 543 N N . THR A 1 70 ? 12.814 7.655 -31.882 1.00 78.50 70 THR A N 1
ATOM 544 C CA . THR A 1 70 ? 13.468 8.783 -32.553 1.00 78.50 70 THR A CA 1
ATOM 545 C C . THR A 1 70 ? 13.610 8.441 -34.028 1.00 78.50 70 THR A C 1
ATOM 547 O O . THR A 1 70 ? 13.725 7.266 -34.372 1.00 78.50 70 THR A O 1
ATOM 550 N N . GLY A 1 71 ? 13.639 9.437 -34.916 1.00 66.88 71 GLY A N 1
ATOM 551 C CA . GLY A 1 71 ? 13.753 9.227 -36.369 1.00 66.88 71 GLY A CA 1
ATOM 552 C C . GLY A 1 71 ? 15.048 8.551 -36.856 1.00 66.88 71 GLY A C 1
ATOM 553 O O . GLY A 1 71 ? 15.319 8.581 -38.050 1.00 66.88 71 GLY A O 1
ATOM 554 N N . ARG A 1 72 ? 15.871 7.986 -35.960 1.00 67.88 72 ARG A N 1
ATOM 555 C CA . ARG A 1 72 ? 17.117 7.277 -36.284 1.00 67.88 72 ARG A CA 1
ATOM 556 C C . ARG A 1 72 ? 17.129 5.842 -35.760 1.00 67.88 72 ARG A C 1
ATOM 558 O O . ARG A 1 72 ? 17.357 4.938 -36.551 1.00 67.88 72 ARG A O 1
ATOM 565 N N . VAL A 1 73 ? 16.889 5.626 -34.463 1.00 68.62 73 VAL A N 1
ATOM 566 C CA . VAL A 1 73 ? 16.881 4.284 -33.848 1.00 68.62 73 VAL A CA 1
ATOM 567 C C . VAL A 1 73 ? 15.874 4.253 -32.689 1.00 68.62 73 VAL A C 1
ATOM 569 O 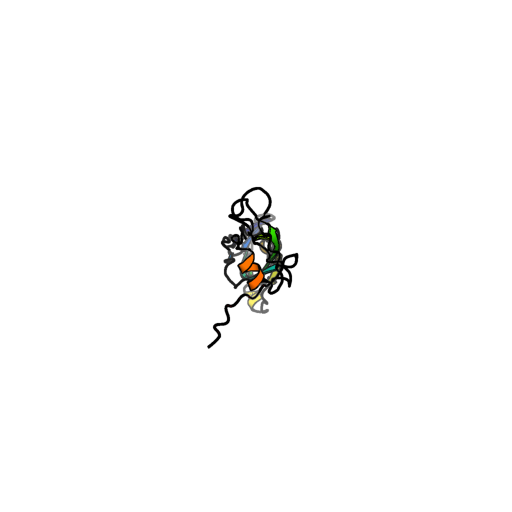O . VAL A 1 73 ? 15.864 5.189 -31.879 1.00 68.62 73 VAL A O 1
ATOM 572 N N . PRO A 1 74 ? 15.024 3.215 -32.586 1.00 77.31 74 PRO A N 1
ATOM 573 C CA . PRO A 1 74 ? 14.199 3.013 -31.407 1.00 77.31 74 PRO A CA 1
ATOM 574 C C . PRO A 1 74 ? 15.063 2.571 -30.216 1.00 77.31 74 PRO A C 1
ATOM 576 O O . PRO A 1 74 ? 15.840 1.626 -30.318 1.00 77.31 74 PRO A O 1
ATOM 579 N N . GLY A 1 75 ? 14.933 3.261 -29.086 1.00 85.12 75 GLY A N 1
ATOM 580 C CA . GLY A 1 75 ? 15.528 2.862 -27.810 1.00 85.12 75 GLY A CA 1
ATOM 581 C C . GLY A 1 75 ? 14.498 2.127 -26.964 1.00 85.12 75 GLY A C 1
ATOM 582 O O . GLY A 1 75 ? 13.337 2.542 -26.933 1.00 85.12 75 GLY A O 1
ATOM 583 N N . HIS A 1 76 ? 14.886 1.034 -26.314 1.00 90.25 76 HIS A N 1
ATOM 584 C CA . HIS A 1 76 ? 14.017 0.263 -25.424 1.00 90.25 76 HIS A CA 1
ATOM 585 C C . HIS A 1 76 ? 14.731 0.104 -24.080 1.00 90.25 76 HIS A C 1
ATOM 587 O O . HIS A 1 76 ? 15.850 -0.400 -24.037 1.00 90.25 76 HIS A O 1
ATOM 593 N N . GLU A 1 77 ? 14.095 0.551 -22.998 1.00 93.50 77 GLU A N 1
ATOM 594 C CA . GLU A 1 77 ? 14.535 0.271 -21.627 1.00 93.50 77 GLU A CA 1
ATOM 595 C C . GLU A 1 77 ? 13.426 -0.479 -20.883 1.00 93.50 77 GLU A C 1
ATOM 597 O O . GLU A 1 77 ? 12.246 -0.219 -21.106 1.00 93.50 77 GLU A O 1
ATOM 602 N N . HIS A 1 78 ? 13.778 -1.387 -19.984 1.00 95.44 78 HIS A N 1
ATOM 603 C CA . HIS A 1 78 ? 12.832 -2.090 -19.125 1.00 95.44 78 HIS A CA 1
ATOM 604 C C . HIS A 1 78 ? 13.457 -2.405 -17.770 1.00 95.44 78 HIS A C 1
ATOM 606 O O . HIS A 1 78 ? 14.676 -2.386 -17.615 1.00 95.44 78 HIS A O 1
ATOM 612 N N . GLY A 1 79 ? 12.623 -2.710 -16.786 1.00 95.69 79 GLY A N 1
ATOM 613 C CA . GLY A 1 79 ? 13.102 -3.115 -15.473 1.00 95.69 79 GLY A CA 1
ATOM 614 C C . GLY A 1 79 ? 11.976 -3.527 -14.543 1.00 95.69 79 GLY A C 1
ATOM 615 O O . GLY A 1 79 ? 10.793 -3.442 -14.888 1.00 95.69 79 GLY A O 1
ATOM 616 N N . THR A 1 80 ? 12.369 -3.948 -13.346 1.00 96.12 80 THR A N 1
ATOM 617 C CA . THR A 1 80 ? 11.462 -4.279 -12.247 1.00 96.12 80 THR A CA 1
ATOM 618 C C . THR A 1 80 ? 11.698 -3.310 -11.095 1.00 96.12 80 THR A C 1
ATOM 620 O O . THR A 1 80 ? 12.83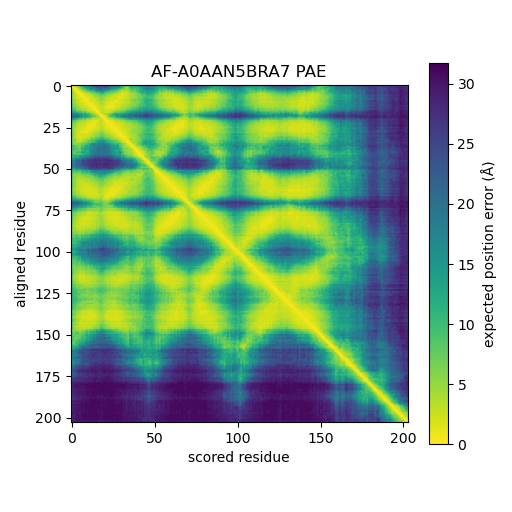2 -2.979 -10.745 1.00 96.12 80 THR A O 1
ATOM 623 N N . THR A 1 81 ? 10.621 -2.834 -10.482 1.00 96.56 81 THR A N 1
ATOM 624 C CA . THR A 1 81 ? 10.661 -2.067 -9.238 1.00 96.56 81 THR A CA 1
ATOM 625 C C . THR A 1 81 ? 9.954 -2.851 -8.143 1.00 96.56 81 THR A C 1
ATOM 627 O O . THR A 1 81 ? 8.795 -3.235 -8.288 1.00 96.56 81 THR A O 1
ATOM 630 N N . ASN A 1 82 ? 10.651 -3.057 -7.032 1.00 95.88 82 ASN A N 1
ATOM 631 C CA . ASN A 1 82 ? 10.086 -3.558 -5.792 1.00 95.88 82 ASN A CA 1
ATOM 632 C C . ASN A 1 82 ? 9.378 -2.405 -5.070 1.00 95.88 82 ASN A C 1
ATOM 634 O O . ASN A 1 82 ? 9.960 -1.339 -4.845 1.00 95.88 82 ASN A O 1
ATOM 638 N N . LEU A 1 83 ? 8.121 -2.624 -4.703 1.00 94.56 83 LEU A N 1
ATOM 639 C CA . LEU A 1 83 ? 7.289 -1.690 -3.959 1.00 94.56 83 LEU A CA 1
ATOM 640 C C . LEU A 1 83 ? 6.892 -2.325 -2.632 1.00 94.56 83 LEU A C 1
ATOM 642 O O . LEU A 1 83 ? 6.368 -3.435 -2.601 1.00 94.56 83 LEU A O 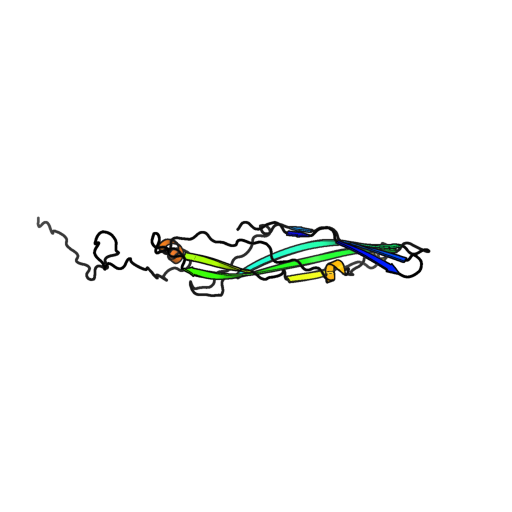1
ATOM 646 N N . GLU A 1 84 ? 7.106 -1.609 -1.537 1.00 93.56 84 GLU A N 1
ATOM 647 C CA . GLU A 1 84 ? 6.598 -1.980 -0.222 1.00 93.56 84 GLU A CA 1
ATOM 648 C C . GLU A 1 84 ? 5.546 -0.957 0.205 1.00 93.56 84 GLU A C 1
ATOM 650 O O . GLU A 1 84 ? 5.851 0.206 0.469 1.00 93.56 84 GLU A O 1
ATOM 655 N N . PHE A 1 85 ? 4.300 -1.411 0.252 1.00 91.12 85 PHE A N 1
ATOM 656 C CA . PHE A 1 85 ? 3.133 -0.660 0.677 1.00 91.12 85 PHE A CA 1
ATOM 657 C C . PHE A 1 85 ? 2.945 -0.831 2.179 1.00 91.12 85 PHE A C 1
ATOM 659 O O . PHE A 1 85 ? 2.799 -1.952 2.659 1.00 91.12 85 PHE A O 1
ATOM 666 N N . LYS A 1 86 ? 2.919 0.277 2.915 1.00 90.06 86 LYS A N 1
ATOM 667 C CA . LYS A 1 86 ? 2.665 0.328 4.355 1.00 90.06 86 LYS A CA 1
ATOM 668 C C . LYS A 1 86 ? 1.477 1.228 4.645 1.00 90.06 86 LYS A C 1
ATOM 670 O O . LYS A 1 86 ? 1.422 2.362 4.169 1.00 90.06 86 LYS A O 1
ATOM 675 N N . TRP A 1 87 ? 0.552 0.731 5.452 1.00 87.62 87 TRP A N 1
ATOM 676 C CA . TRP A 1 87 ? -0.588 1.499 5.934 1.00 87.62 87 TRP A CA 1
ATOM 677 C C . TRP A 1 87 ? -0.796 1.234 7.415 1.00 87.62 87 TRP A C 1
ATOM 679 O O . TRP A 1 87 ? -0.723 0.082 7.855 1.00 87.62 87 TRP A O 1
ATOM 689 N N . THR A 1 88 ? -1.043 2.297 8.178 1.00 85.31 88 THR A N 1
ATOM 690 C CA . THR A 1 88 ? -1.323 2.178 9.604 1.00 85.31 88 THR A CA 1
ATOM 691 C C . THR A 1 88 ? -2.692 2.739 9.952 1.00 85.31 88 THR A C 1
ATOM 693 O O . THR A 1 88 ? -3.209 3.647 9.300 1.00 85.31 88 THR A O 1
ATOM 696 N N . ALA A 1 89 ? -3.294 2.178 10.996 1.00 81.31 89 ALA A N 1
ATOM 697 C CA . ALA A 1 89 ? -4.462 2.760 11.635 1.00 81.31 89 ALA A CA 1
ATOM 698 C C . ALA A 1 89 ? -4.304 2.717 13.144 1.00 81.31 89 ALA A C 1
ATOM 700 O O . ALA A 1 89 ? -3.796 1.753 13.711 1.00 81.31 89 ALA A O 1
ATOM 701 N N . THR A 1 90 ? -4.763 3.773 13.797 1.00 80.75 90 THR A N 1
ATOM 702 C CA . THR A 1 90 ? -4.823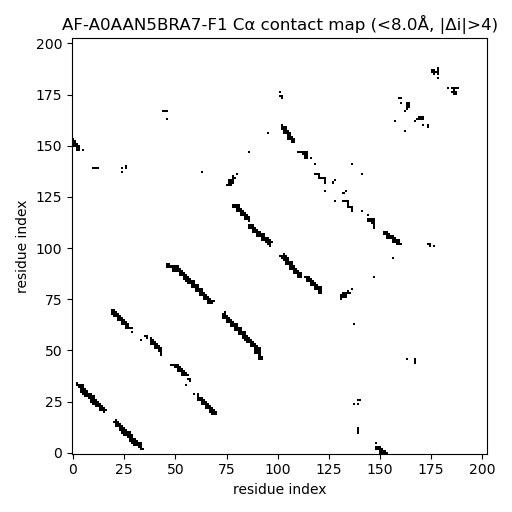 3.857 15.254 1.00 80.75 90 THR A CA 1
ATOM 703 C C . THR A 1 90 ? -6.270 3.815 15.685 1.00 80.75 90 THR A C 1
ATOM 705 O O . THR A 1 90 ? -7.140 4.316 14.980 1.00 80.75 90 THR A O 1
ATOM 708 N N . GLY A 1 91 ? -6.559 3.227 16.835 1.00 75.62 91 GLY A N 1
ATOM 709 C CA . GLY A 1 91 ? -7.925 3.248 17.326 1.00 75.62 91 GLY A CA 1
ATOM 710 C C . GLY A 1 91 ? -8.035 3.159 18.831 1.00 75.62 91 GLY A C 1
ATOM 711 O O . GLY A 1 91 ? -7.080 2.868 19.558 1.00 75.62 91 GLY A O 1
ATOM 712 N N . SER A 1 92 ? -9.232 3.473 19.295 1.00 72.75 92 SER A N 1
ATOM 713 C CA . SER A 1 92 ? -9.554 3.537 20.710 1.00 72.75 92 SER A CA 1
ATOM 714 C C . SER A 1 92 ? -10.940 2.975 20.948 1.00 72.75 92 SER A C 1
ATOM 716 O O . SER A 1 92 ? -11.858 3.200 20.151 1.00 72.75 92 SER A O 1
ATOM 718 N N . TRP A 1 93 ? -11.099 2.328 22.095 1.00 72.00 93 TRP A N 1
ATOM 719 C CA . TRP A 1 93 ? -12.404 1.950 22.605 1.00 72.00 93 TRP A CA 1
ATOM 720 C C . TRP A 1 93 ? -13.296 3.180 22.763 1.00 72.00 93 TRP A C 1
ATOM 722 O O . TRP A 1 93 ? -12.847 4.248 23.191 1.00 72.00 93 TRP A O 1
ATOM 732 N N . LYS A 1 94 ? -14.568 3.022 22.410 1.00 71.38 94 LYS A N 1
ATOM 733 C CA . LYS A 1 94 ? -15.604 4.028 22.599 1.00 71.38 94 LYS A CA 1
ATOM 734 C C . LYS A 1 94 ? -16.788 3.432 23.329 1.00 71.38 94 LYS A C 1
ATOM 736 O O . LYS A 1 94 ? -17.211 2.312 23.051 1.00 71.38 94 LYS A O 1
ATOM 741 N N . ASP A 1 95 ? -17.340 4.240 24.220 1.00 71.50 95 ASP A N 1
ATOM 742 C CA . ASP A 1 95 ? -18.637 3.980 24.814 1.00 71.50 95 ASP A CA 1
ATOM 743 C C . ASP A 1 95 ? -19.715 4.094 23.717 1.00 71.50 95 ASP A C 1
ATOM 745 O O . ASP A 1 95 ? -19.796 5.106 23.012 1.00 71.50 95 ASP A O 1
ATOM 749 N N . LYS A 1 96 ? -20.481 3.017 23.511 1.00 74.50 96 LYS A N 1
ATOM 750 C CA . LYS A 1 96 ? -21.604 2.949 22.562 1.00 74.50 96 LYS A CA 1
ATOM 751 C C . LYS A 1 96 ? -22.905 2.583 23.282 1.00 74.50 96 LYS A C 1
ATOM 753 O O . LYS A 1 96 ? -23.800 1.999 22.671 1.00 74.50 96 LYS A O 1
ATOM 758 N N . LYS A 1 97 ? -23.004 2.899 24.577 1.00 73.75 97 LYS A N 1
ATOM 759 C CA . LYS A 1 97 ? -24.199 2.684 25.393 1.00 73.75 97 LYS A CA 1
ATOM 760 C C . LYS A 1 97 ? -25.454 3.222 24.725 1.00 73.75 97 LYS A C 1
ATOM 762 O O . LYS A 1 97 ? -25.476 4.317 24.165 1.00 73.75 97 LYS A O 1
ATOM 767 N N . THR A 1 98 ? -26.523 2.447 24.838 1.00 72.56 98 THR A N 1
ATOM 768 C CA . THR A 1 98 ? -27.875 2.860 24.459 1.00 72.56 98 THR A CA 1
ATOM 769 C C . THR A 1 98 ? -28.828 2.565 25.616 1.00 72.56 98 THR A C 1
ATOM 771 O O . THR A 1 98 ? -28.525 1.689 26.424 1.00 72.56 98 THR A O 1
ATOM 774 N N . PRO A 1 99 ? -29.999 3.222 25.702 1.00 70.88 99 PRO A N 1
ATOM 775 C CA . PRO A 1 99 ? -30.960 2.962 26.778 1.00 70.88 99 PRO A CA 1
ATOM 776 C C . PRO A 1 99 ? -31.420 1.496 26.886 1.00 70.88 99 PRO A C 1
ATOM 778 O O . PRO A 1 99 ? -31.812 1.059 27.959 1.00 70.88 99 PRO A O 1
ATOM 781 N N . GLY A 1 100 ? -31.372 0.726 25.790 1.00 71.69 100 GLY A N 1
ATOM 782 C CA . GLY A 1 100 ? -31.680 -0.711 25.796 1.00 71.69 100 GLY A CA 1
ATOM 783 C C . GLY A 1 100 ? -30.481 -1.617 26.098 1.00 71.69 100 GLY A C 1
ATOM 784 O O . GLY A 1 100 ? -30.671 -2.792 26.401 1.00 71.69 100 GLY A O 1
ATOM 785 N N . HIS A 1 101 ? -29.258 -1.085 26.013 1.00 65.50 101 HIS A N 1
ATOM 786 C CA . HIS A 1 101 ? -28.008 -1.822 26.186 1.00 65.50 101 HIS A CA 1
ATOM 787 C C . HIS A 1 101 ? -26.940 -0.916 26.840 1.00 65.50 101 HIS A C 1
ATOM 789 O O . HIS A 1 101 ? -26.134 -0.296 26.131 1.00 65.50 101 HIS A O 1
ATOM 795 N N . PRO A 1 102 ? -26.914 -0.828 28.184 1.00 63.53 102 PRO A N 1
ATOM 796 C CA . PRO A 1 102 ? -26.014 0.052 28.941 1.00 63.53 102 PRO A CA 1
ATOM 797 C C . PRO A 1 102 ? -24.566 -0.462 29.030 1.00 63.53 102 PRO A C 1
ATOM 799 O O . PRO A 1 102 ? -23.718 0.172 29.647 1.00 63.53 102 PRO A O 1
ATOM 802 N N . ASN A 1 103 ? -24.254 -1.586 28.383 1.00 62.03 103 ASN A N 1
ATOM 803 C CA . ASN A 1 103 ? -22.950 -2.246 28.444 1.00 62.03 103 ASN A CA 1
ATOM 804 C C . ASN A 1 103 ? -22.399 -2.541 27.041 1.00 62.03 103 ASN A C 1
ATOM 806 O O . ASN A 1 103 ? -21.948 -3.649 26.763 1.00 62.03 103 ASN A O 1
ATOM 810 N N . LEU A 1 104 ? -22.452 -1.558 26.135 1.00 66.06 104 LEU A N 1
ATOM 811 C CA . LEU A 1 104 ? -21.898 -1.693 24.785 1.00 66.06 104 LEU A CA 1
ATOM 812 C C . LEU A 1 104 ? -20.581 -0.941 24.640 1.00 66.06 104 LEU A C 1
ATOM 814 O O . LEU A 1 104 ? -20.516 0.282 24.784 1.00 66.06 104 LEU A O 1
ATOM 818 N N . LEU A 1 105 ? -19.547 -1.691 24.268 1.00 66.81 105 LEU A N 1
ATOM 819 C CA . LEU A 1 105 ? -18.256 -1.148 23.881 1.00 66.81 105 LEU A CA 1
ATOM 820 C C . LEU A 1 105 ? -18.094 -1.278 22.364 1.00 66.81 105 LEU A C 1
ATOM 822 O O . LEU A 1 105 ? -18.283 -2.354 21.794 1.00 66.81 105 LEU A O 1
ATOM 826 N N . GLY A 1 106 ? -17.755 -0.175 21.706 1.00 68.38 106 GLY A N 1
ATOM 827 C CA . GLY A 1 106 ? -17.366 -0.154 20.299 1.00 68.38 106 GLY A CA 1
ATOM 828 C C . GLY A 1 106 ? -15.891 0.177 20.142 1.00 68.38 106 GLY A C 1
ATOM 829 O O . GLY A 1 106 ? -15.242 0.661 21.070 1.00 68.38 106 GLY A O 1
ATOM 830 N N . PHE A 1 107 ? -15.368 -0.043 18.943 1.00 72.25 107 PHE A N 1
ATOM 831 C CA . PHE A 1 107 ? -14.000 0.321 18.608 1.00 72.25 107 PHE A CA 1
ATOM 832 C C . PHE A 1 107 ? -13.995 1.178 17.351 1.00 72.25 107 PHE A C 1
ATOM 834 O O . PHE A 1 107 ? -14.454 0.735 16.298 1.00 72.25 107 PHE A O 1
ATOM 841 N N . ASP A 1 108 ? -13.468 2.394 17.470 1.00 74.50 108 ASP A N 1
ATOM 842 C CA . ASP A 1 108 ? -13.349 3.316 16.346 1.00 74.50 108 ASP A CA 1
ATOM 843 C C . ASP A 1 108 ? -11.882 3.380 15.905 1.00 74.50 108 ASP A C 1
ATOM 845 O O . ASP A 1 108 ? -10.975 3.560 16.725 1.00 74.50 108 ASP A O 1
ATOM 849 N N . TRP A 1 109 ? -11.666 3.267 14.596 1.00 77.38 109 TRP A N 1
ATOM 850 C CA . TRP A 1 109 ? -10.353 3.335 13.965 1.00 77.38 109 TRP A CA 1
ATOM 851 C C . TRP A 1 109 ? -10.201 4.625 13.153 1.00 77.38 109 TRP A C 1
ATOM 853 O O . TRP A 1 109 ? -11.137 5.089 12.504 1.00 77.38 109 TRP A O 1
ATOM 863 N N . ALA A 1 110 ? -8.996 5.181 13.162 1.00 80.25 110 ALA A N 1
ATOM 864 C CA . ALA A 1 110 ? -8.546 6.281 12.326 1.00 80.25 110 ALA A CA 1
ATOM 865 C C . ALA A 1 110 ? -7.289 5.830 11.568 1.00 80.25 110 ALA A C 1
ATOM 867 O O . ALA A 1 110 ? -6.222 5.642 12.159 1.00 80.25 110 ALA A O 1
ATOM 868 N N . GLY A 1 111 ? -7.448 5.615 10.264 1.00 80.44 111 GLY A N 1
ATOM 869 C CA . GLY A 1 111 ? -6.373 5.219 9.357 1.00 80.44 111 GLY A CA 1
ATOM 870 C C . GLY A 1 111 ? -5.554 6.389 8.827 1.00 80.44 111 GLY A C 1
ATOM 871 O O . GLY A 1 111 ? -6.024 7.530 8.787 1.00 80.44 111 GLY A O 1
ATOM 872 N N . ASP A 1 112 ? -4.349 6.090 8.353 1.00 83.50 112 ASP A N 1
ATOM 873 C CA . ASP A 1 112 ? -3.559 7.021 7.553 1.00 83.50 112 ASP A CA 1
ATOM 874 C C . ASP A 1 112 ? -4.306 7.386 6.268 1.00 83.50 112 ASP A C 1
ATOM 876 O O . ASP A 1 112 ? -4.929 6.530 5.637 1.00 83.50 112 ASP A O 1
ATOM 880 N N . LYS A 1 113 ? -4.202 8.654 5.848 1.00 84.06 113 LYS A N 1
ATOM 881 C CA . LYS A 1 113 ? -4.871 9.169 4.637 1.00 84.06 113 LYS A CA 1
ATOM 882 C C . LYS A 1 113 ? -4.339 8.558 3.341 1.00 84.06 113 LYS A C 1
ATOM 884 O O . LYS A 1 113 ? -5.085 8.452 2.375 1.00 84.06 113 LYS A O 1
ATOM 889 N N . ASN A 1 114 ? -3.057 8.202 3.314 1.00 87.50 114 ASN A N 1
ATOM 890 C CA . ASN A 1 114 ? -2.365 7.656 2.151 1.00 87.50 114 ASN A CA 1
ATOM 891 C C . ASN A 1 114 ? -1.468 6.501 2.583 1.00 87.50 114 ASN A C 1
ATOM 893 O O . ASN A 1 114 ? -0.983 6.468 3.715 1.00 87.50 114 ASN A O 1
ATOM 897 N N . TRP A 1 115 ? -1.191 5.601 1.648 1.00 88.62 115 TRP A N 1
ATOM 898 C CA . TRP A 1 115 ? -0.171 4.579 1.827 1.00 88.62 115 TRP A CA 1
ATOM 899 C C . TRP A 1 115 ? 1.225 5.192 1.835 1.00 88.62 115 TRP A C 1
ATOM 901 O O . TRP A 1 115 ? 1.553 6.051 1.013 1.00 88.62 115 TRP A O 1
ATOM 911 N N . THR A 1 116 ? 2.077 4.690 2.722 1.00 92.06 116 THR A N 1
ATOM 912 C CA . THR A 1 116 ? 3.521 4.895 2.631 1.00 92.06 116 THR A CA 1
ATOM 913 C C . THR A 1 116 ? 4.088 3.858 1.671 1.00 92.06 116 THR A C 1
ATOM 915 O O . THR A 1 116 ? 3.877 2.665 1.865 1.00 92.06 116 THR A O 1
ATOM 918 N N . ILE A 1 117 ? 4.793 4.295 0.627 1.00 93.62 117 ILE A N 1
ATOM 919 C CA . ILE A 1 117 ? 5.314 3.403 -0.417 1.00 93.62 117 ILE A CA 1
ATOM 920 C C . ILE A 1 117 ? 6.831 3.539 -0.477 1.00 93.62 117 ILE A C 1
ATOM 922 O O . ILE A 1 117 ? 7.350 4.568 -0.915 1.00 93.62 117 ILE A O 1
ATOM 926 N N . THR A 1 118 ? 7.544 2.496 -0.064 1.00 95.19 118 THR A N 1
ATOM 927 C CA . THR A 1 118 ? 8.995 2.388 -0.256 1.00 95.19 118 THR A CA 1
ATOM 928 C C . THR A 1 118 ? 9.276 1.726 -1.600 1.00 95.19 118 THR A C 1
ATOM 930 O O . THR A 1 118 ? 8.564 0.810 -2.004 1.00 95.19 118 THR A O 1
ATOM 933 N N . LYS A 1 119 ? 10.285 2.220 -2.322 1.00 94.56 119 LYS A N 1
ATOM 934 C CA . LYS A 1 119 ? 10.565 1.837 -3.711 1.00 94.56 119 LYS A CA 1
ATOM 935 C C . LYS A 1 119 ? 12.041 1.494 -3.841 1.00 94.56 119 LYS A C 1
ATOM 937 O O . LYS A 1 119 ? 12.882 2.279 -3.405 1.00 94.56 119 LYS A O 1
ATOM 942 N N . SER A 1 120 ? 12.353 0.366 -4.459 1.00 95.19 120 SER A N 1
ATOM 943 C CA . SER A 1 120 ? 13.718 0.001 -4.838 1.00 95.19 120 SER A CA 1
ATOM 944 C C . SER A 1 120 ? 13.716 -0.664 -6.207 1.00 95.19 120 SER A C 1
ATOM 946 O O . SER A 1 120 ? 12.794 -1.401 -6.549 1.00 95.19 120 SER A O 1
ATOM 948 N N . ALA A 1 121 ? 14.723 -0.379 -7.024 1.00 93.69 121 ALA A N 1
ATOM 949 C CA . ALA A 1 121 ? 14.900 -1.091 -8.281 1.00 93.69 121 ALA A CA 1
ATOM 950 C C . ALA A 1 121 ? 15.510 -2.471 -8.023 1.00 93.69 121 ALA A C 1
ATOM 952 O O . ALA A 1 121 ? 16.225 -2.660 -7.039 1.00 93.69 121 ALA A O 1
ATOM 953 N N . GLU A 1 122 ? 15.201 -3.429 -8.890 1.00 92.44 122 GLU A N 1
ATOM 954 C CA . GLU A 1 122 ? 15.935 -4.690 -8.934 1.00 92.44 122 GLU A CA 1
ATOM 955 C C . GLU A 1 122 ? 17.347 -4.447 -9.486 1.00 92.44 122 GLU A C 1
ATOM 957 O O . GLU A 1 122 ? 17.547 -3.589 -10.355 1.00 92.44 122 GLU A O 1
ATOM 962 N N . ASP A 1 123 ? 18.329 -5.162 -8.938 1.00 90.06 123 ASP A N 1
ATOM 963 C CA . ASP A 1 123 ? 19.700 -5.088 -9.429 1.00 90.06 123 ASP A CA 1
ATOM 964 C C . ASP A 1 123 ? 19.770 -5.671 -10.840 1.00 90.06 123 ASP A C 1
ATOM 966 O O . ASP A 1 123 ? 19.154 -6.689 -11.143 1.00 90.06 123 ASP A O 1
ATOM 970 N N . VAL A 1 124 ? 20.538 -5.012 -11.704 1.00 88.88 124 VAL A N 1
ATOM 971 C CA . VAL A 1 124 ? 20.698 -5.404 -13.105 1.00 88.88 124 VAL A CA 1
ATOM 972 C C . VAL A 1 124 ? 22.160 -5.718 -13.355 1.00 88.88 124 VAL A C 1
ATOM 974 O O . VAL A 1 124 ? 23.046 -4.912 -13.054 1.00 88.88 124 VAL A O 1
ATOM 977 N N . HIS A 1 125 ? 22.428 -6.885 -13.931 1.00 89.94 125 HIS A N 1
ATOM 978 C CA . HIS A 1 125 ? 23.780 -7.240 -14.322 1.00 89.94 125 HIS A CA 1
ATOM 979 C C . HIS A 1 125 ? 24.219 -6.446 -15.559 1.00 89.94 125 HIS A C 1
ATOM 981 O O . HIS A 1 125 ? 23.436 -6.139 -16.455 1.00 89.94 125 HIS A O 1
ATOM 987 N N . TRP A 1 126 ? 25.517 -6.147 -15.653 1.00 86.00 126 TRP A N 1
ATOM 988 C CA . TRP A 1 126 ? 26.072 -5.328 -16.741 1.00 86.00 126 TRP A CA 1
ATOM 989 C C . TRP A 1 126 ? 25.766 -5.872 -18.147 1.00 86.00 126 TRP A C 1
ATOM 991 O O . TRP A 1 126 ? 25.675 -5.095 -19.093 1.00 86.00 126 TRP A O 1
ATOM 1001 N N . TRP A 1 127 ? 25.601 -7.191 -18.296 1.00 86.31 127 TRP A N 1
ATOM 1002 C CA . TRP A 1 127 ? 25.289 -7.817 -19.580 1.00 86.31 127 TRP A CA 1
ATOM 1003 C C . TRP A 1 127 ? 23.801 -7.703 -19.954 1.00 86.31 127 TRP A C 1
ATOM 1005 O O . TRP A 1 127 ? 23.470 -7.641 -21.135 1.00 86.31 127 TRP A O 1
ATOM 1015 N N . GLU A 1 128 ? 22.904 -7.604 -18.972 1.00 85.94 128 GLU A N 1
ATOM 1016 C CA . GLU A 1 128 ? 21.465 -7.393 -19.186 1.00 85.94 128 GLU A CA 1
ATOM 1017 C C . GLU A 1 128 ? 21.186 -5.964 -19.670 1.00 85.94 128 GLU A C 1
ATOM 1019 O O . GLU A 1 128 ? 20.254 -5.727 -20.442 1.00 85.94 128 GLU A O 1
ATOM 1024 N N . ALA A 1 129 ? 22.053 -5.016 -19.299 1.00 85.44 129 ALA A N 1
ATOM 1025 C CA . ALA A 1 129 ? 21.980 -3.637 -19.769 1.00 85.44 129 ALA A CA 1
ATOM 1026 C C . ALA A 1 129 ? 22.109 -3.518 -21.301 1.00 85.44 129 ALA A C 1
ATOM 1028 O O . ALA A 1 129 ? 21.508 -2.619 -21.890 1.00 85.44 129 ALA A O 1
ATOM 1029 N N . PHE A 1 130 ? 22.805 -4.446 -21.980 1.00 84.88 130 PHE A N 1
ATOM 1030 C CA . PHE A 1 130 ? 22.832 -4.478 -23.454 1.00 84.88 130 PHE A CA 1
ATOM 1031 C C . PHE A 1 130 ? 21.469 -4.817 -24.066 1.00 84.88 130 PHE A C 1
ATOM 1033 O O . PHE A 1 130 ? 21.182 -4.397 -25.185 1.00 84.88 130 PHE A O 1
ATOM 1040 N N . GLY A 1 131 ? 20.627 -5.553 -23.337 1.00 85.31 131 GLY A N 1
ATOM 1041 C CA . GLY A 1 131 ? 19.247 -5.856 -23.717 1.00 85.31 131 GLY A CA 1
ATOM 1042 C C . GLY A 1 131 ? 18.246 -4.765 -23.328 1.00 85.31 131 GLY A C 1
ATOM 1043 O O . GLY A 1 131 ? 17.048 -4.941 -23.541 1.00 85.31 131 GLY A O 1
ATOM 1044 N N . GLY A 1 132 ? 18.708 -3.653 -22.747 1.00 87.50 132 GLY A N 1
ATOM 1045 C CA . GLY A 1 132 ? 17.855 -2.570 -22.264 1.00 87.50 132 GLY A CA 1
ATOM 1046 C C . GLY A 1 132 ? 17.348 -2.753 -20.831 1.00 87.50 132 GLY A C 1
ATOM 1047 O O . GLY A 1 132 ? 16.495 -1.975 -20.409 1.00 87.50 132 GLY A O 1
ATOM 1048 N N . ALA A 1 133 ? 17.840 -3.736 -20.071 1.00 92.50 133 ALA A N 1
ATOM 1049 C CA . ALA A 1 133 ? 17.513 -3.834 -18.650 1.00 92.50 133 ALA A CA 1
ATOM 1050 C C . ALA A 1 133 ? 18.110 -2.645 -17.876 1.00 92.50 133 ALA A C 1
ATOM 1052 O O . ALA A 1 133 ? 19.205 -2.164 -18.178 1.00 92.50 133 ALA A O 1
ATOM 1053 N N . SER A 1 134 ? 17.381 -2.142 -16.886 1.00 92.50 134 SER A N 1
ATOM 1054 C CA . SER A 1 134 ? 17.703 -0.891 -16.206 1.00 92.50 134 SER A CA 1
ATOM 1055 C C . SER A 1 134 ? 17.247 -0.919 -14.752 1.00 92.50 134 SER A C 1
ATOM 1057 O O . SER A 1 134 ? 16.133 -1.332 -14.439 1.00 92.50 134 SER A O 1
ATOM 1059 N N . ASN A 1 135 ? 18.102 -0.412 -13.863 1.00 92.81 135 ASN A N 1
ATOM 1060 C CA . ASN A 1 135 ? 17.829 -0.248 -12.434 1.00 92.81 135 ASN A CA 1
ATOM 1061 C C . ASN A 1 135 ? 17.204 1.126 -12.106 1.00 92.81 135 ASN A C 1
ATOM 1063 O O . ASN A 1 135 ? 17.258 1.605 -10.972 1.00 92.81 135 ASN A O 1
ATOM 1067 N N . LYS A 1 136 ? 16.638 1.812 -13.105 1.00 92.31 136 LYS A N 1
ATOM 1068 C CA . LYS A 1 136 ? 15.919 3.072 -12.895 1.00 92.31 136 LYS A CA 1
ATOM 1069 C C . LYS A 1 136 ? 14.541 2.804 -12.292 1.00 92.31 136 LYS A C 1
ATOM 1071 O O . LYS A 1 136 ? 13.913 1.782 -12.543 1.00 92.31 136 LYS A O 1
ATOM 1076 N N . ILE A 1 137 ? 14.026 3.783 -11.556 1.00 93.94 137 ILE A N 1
ATOM 1077 C CA . ILE A 1 137 ? 12.609 3.829 -11.183 1.00 93.94 137 ILE A CA 1
ATOM 1078 C C . ILE A 1 137 ? 11.946 4.873 -12.084 1.00 93.94 137 ILE A C 1
ATOM 1080 O O . ILE A 1 137 ? 12.330 6.044 -12.014 1.00 93.94 137 ILE A O 1
ATOM 1084 N N . PRO A 1 138 ? 10.989 4.499 -12.948 1.00 93.50 138 PRO A N 1
ATOM 1085 C CA . PRO A 1 138 ? 10.356 5.433 -13.867 1.00 93.50 138 PRO A CA 1
ATOM 1086 C C . PRO A 1 138 ? 9.472 6.436 -13.115 1.00 93.50 138 PRO A C 1
ATOM 1088 O O . PRO A 1 138 ? 8.920 6.144 -12.055 1.00 93.50 138 PRO A O 1
ATOM 1091 N N . GLU A 1 139 ? 9.299 7.627 -13.683 1.00 93.12 139 GLU A N 1
ATOM 1092 C CA . GLU A 1 139 ? 8.572 8.732 -13.044 1.00 93.12 139 GLU A CA 1
ATOM 1093 C C . GLU A 1 139 ? 7.137 8.394 -12.590 1.00 93.12 139 GLU A C 1
ATOM 1095 O O . GLU A 1 139 ? 6.780 8.801 -11.482 1.00 93.12 139 GLU A O 1
ATOM 1100 N N . PRO A 1 140 ? 6.319 7.614 -13.337 1.00 92.69 140 PRO A N 1
ATOM 1101 C CA . PRO A 1 140 ? 5.011 7.185 -12.840 1.00 92.69 140 PRO A CA 1
ATOM 1102 C C . PRO A 1 140 ? 5.093 6.439 -11.501 1.00 92.69 140 PRO A C 1
ATOM 1104 O O . PRO A 1 140 ? 4.248 6.639 -10.635 1.00 92.69 140 PRO A O 1
ATOM 1107 N N . LEU A 1 141 ? 6.145 5.638 -11.290 1.00 92.94 141 LEU A N 1
ATOM 1108 C CA . LEU A 1 141 ? 6.386 4.962 -10.016 1.00 92.94 141 LEU A CA 1
ATOM 1109 C C . LEU A 1 141 ? 6.959 5.909 -8.960 1.00 92.94 141 LEU A C 1
ATOM 1111 O O . LEU A 1 141 ? 6.578 5.806 -7.797 1.00 92.94 141 LEU A O 1
ATOM 1115 N N . GLN A 1 142 ? 7.817 6.867 -9.325 1.00 92.44 142 GLN A N 1
ATOM 1116 C CA . GLN A 1 142 ? 8.323 7.875 -8.380 1.00 92.44 142 GLN A CA 1
ATOM 1117 C C . GLN A 1 142 ? 7.180 8.697 -7.770 1.00 92.44 142 GLN A C 1
ATOM 1119 O O . GLN A 1 142 ? 7.123 8.854 -6.551 1.00 92.44 142 GLN A O 1
ATOM 1124 N N . ASN A 1 143 ? 6.221 9.099 -8.603 1.00 90.81 143 ASN A N 1
ATOM 1125 C CA . ASN A 1 143 ? 5.077 9.925 -8.217 1.00 90.81 143 ASN A CA 1
ATOM 1126 C C . ASN A 1 143 ? 3.840 9.116 -7.799 1.00 90.81 143 ASN A C 1
ATOM 1128 O O . ASN A 1 143 ? 2.793 9.705 -7.534 1.00 90.81 143 ASN A O 1
ATOM 1132 N N . LEU A 1 144 ? 3.945 7.783 -7.723 1.00 92.25 144 LEU A N 1
ATOM 1133 C CA . LEU A 1 144 ? 2.847 6.924 -7.293 1.00 92.25 144 LEU A CA 1
ATOM 1134 C C . LEU A 1 144 ? 2.380 7.319 -5.887 1.00 92.25 144 LEU A C 1
ATOM 1136 O O . LEU A 1 144 ? 3.150 7.236 -4.924 1.00 92.25 144 LEU A O 1
ATOM 1140 N N . GLN A 1 145 ? 1.108 7.702 -5.800 1.00 90.69 145 GLN A N 1
ATOM 1141 C CA . GLN A 1 145 ? 0.358 7.905 -4.568 1.00 90.69 145 GLN A CA 1
ATOM 1142 C C . GLN A 1 145 ? -0.860 6.990 -4.598 1.00 90.69 145 GLN A C 1
ATOM 1144 O O . GLN A 1 145 ? -1.569 6.930 -5.602 1.00 90.69 145 GLN A O 1
ATOM 1149 N N . VAL A 1 146 ? -1.100 6.288 -3.495 1.00 88.00 146 VAL A N 1
ATOM 1150 C CA . VAL A 1 146 ? -2.273 5.429 -3.334 1.00 88.00 146 VAL A CA 1
ATOM 1151 C C . VAL A 1 146 ? -3.067 5.963 -2.144 1.00 88.00 146 VAL A C 1
ATOM 1153 O O . VAL A 1 146 ? -2.498 6.075 -1.050 1.00 88.00 146 VAL A O 1
ATOM 1156 N N . PRO A 1 147 ? -4.341 6.349 -2.340 1.00 85.31 147 PRO A N 1
ATOM 1157 C CA . PRO A 1 147 ? -5.184 6.822 -1.251 1.00 85.31 147 PRO A CA 1
ATOM 1158 C C . PRO A 1 147 ? -5.462 5.693 -0.259 1.00 85.31 147 PRO A C 1
ATOM 1160 O O . PRO A 1 147 ? -5.357 4.511 -0.594 1.00 85.31 147 PRO A O 1
ATOM 1163 N N . SER A 1 148 ? -5.823 6.058 0.971 1.00 79.94 148 SER A N 1
ATOM 1164 C CA . SER A 1 148 ? -6.233 5.094 1.991 1.00 79.94 148 SER A CA 1
ATOM 1165 C C . SER A 1 148 ? -7.302 4.145 1.451 1.00 79.94 148 SER A C 1
ATOM 1167 O O . SER A 1 148 ? -8.208 4.597 0.741 1.00 79.94 148 SER A O 1
ATOM 1169 N N . PRO A 1 149 ? -7.255 2.859 1.824 1.00 73.88 149 PRO A N 1
ATOM 1170 C CA . PRO A 1 149 ? -8.314 1.947 1.440 1.00 73.88 149 PRO A CA 1
ATOM 1171 C C . PRO A 1 149 ? -9.634 2.397 2.074 1.00 73.88 149 PRO A C 1
ATOM 1173 O O . PRO A 1 149 ? -9.646 2.897 3.205 1.00 73.88 149 PRO A O 1
ATOM 1176 N N . ASN A 1 150 ? -10.748 2.201 1.366 1.00 66.44 150 ASN A N 1
ATOM 1177 C CA . ASN A 1 150 ? -12.083 2.443 1.907 1.00 66.44 150 ASN A CA 1
ATOM 1178 C C . ASN A 1 150 ? -12.417 1.354 2.938 1.00 66.44 150 ASN A C 1
ATOM 1180 O O . ASN A 1 150 ? -13.124 0.388 2.670 1.00 66.44 150 ASN A O 1
ATOM 1184 N N . THR A 1 151 ? -11.813 1.463 4.115 1.00 62.69 151 THR A N 1
ATOM 1185 C CA . THR A 1 151 ? -11.955 0.497 5.196 1.00 62.69 151 THR A CA 1
ATOM 1186 C C . THR A 1 151 ? -13.021 0.988 6.162 1.00 62.69 151 THR A C 1
ATOM 1188 O O . THR A 1 151 ? -12.808 1.929 6.925 1.00 62.69 151 THR A O 1
ATOM 1191 N N . LYS A 1 152 ? -14.172 0.309 6.193 1.00 60.28 152 LYS A N 1
ATOM 1192 C CA . LYS A 1 152 ? -15.082 0.408 7.339 1.00 60.28 152 LYS A CA 1
ATOM 1193 C C . LYS A 1 152 ? -14.603 -0.578 8.398 1.00 60.28 152 LYS A C 1
ATOM 1195 O O . LYS A 1 152 ? -15.089 -1.702 8.515 1.00 60.28 152 LYS A O 1
ATOM 1200 N N . LEU A 1 153 ? -13.570 -0.171 9.128 1.00 61.56 153 LEU A N 1
ATOM 1201 C CA . LEU A 1 153 ? -13.123 -0.866 10.328 1.00 61.56 153 LEU A CA 1
ATOM 1202 C C . LEU A 1 153 ? -14.113 -0.536 11.447 1.00 61.56 153 LEU A C 1
ATOM 1204 O O . LEU A 1 153 ? -13.876 0.332 12.274 1.00 61.56 153 LEU A O 1
ATOM 1208 N N . GLU A 1 154 ? -15.265 -1.190 11.433 1.00 57.59 154 GLU A N 1
ATOM 1209 C CA . GLU A 1 154 ? -16.180 -1.191 12.568 1.00 57.59 154 GLU A CA 1
ATOM 1210 C C . GLU A 1 154 ? -16.105 -2.569 13.209 1.00 57.59 154 GLU A C 1
ATOM 1212 O O . GLU A 1 154 ? -16.330 -3.594 12.562 1.00 57.59 154 GLU A O 1
ATOM 1217 N N . MET A 1 155 ? -15.731 -2.596 14.483 1.00 61.69 155 MET A N 1
ATOM 1218 C CA . MET A 1 155 ? -15.910 -3.789 15.291 1.00 61.69 155 MET A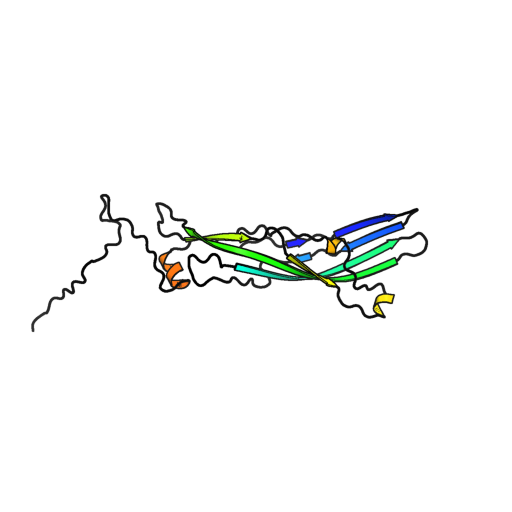 CA 1
ATOM 1219 C C . MET A 1 155 ? -17.356 -3.786 15.779 1.00 61.69 155 MET A C 1
ATOM 1221 O O . MET A 1 155 ? -17.828 -2.761 16.280 1.00 61.69 155 MET A O 1
ATOM 1225 N N . ASN A 1 156 ? -18.063 -4.907 15.618 1.00 62.25 156 ASN A N 1
ATOM 1226 C CA . ASN A 1 156 ? -19.405 -5.041 16.180 1.00 62.25 156 ASN A CA 1
ATOM 1227 C C . ASN A 1 156 ? -19.356 -4.748 17.679 1.00 62.25 156 ASN A C 1
ATOM 1229 O O . ASN A 1 156 ? -18.382 -5.093 18.349 1.00 62.25 156 ASN A O 1
ATOM 1233 N N . THR A 1 157 ? -20.399 -4.095 18.188 1.00 64.62 157 THR A N 1
ATOM 1234 C CA . THR A 1 157 ? -20.493 -3.778 19.610 1.00 64.62 157 THR A CA 1
ATOM 1235 C C . THR A 1 157 ? -20.439 -5.063 20.414 1.00 64.62 157 THR A C 1
ATOM 1237 O O . THR A 1 157 ? -21.207 -5.991 20.150 1.00 64.62 157 THR A O 1
ATOM 1240 N N . LEU A 1 158 ? -19.532 -5.111 21.380 1.00 62.97 158 LEU A N 1
ATOM 1241 C CA . LEU A 1 158 ? -19.396 -6.258 22.256 1.00 62.97 158 LEU A CA 1
ATOM 1242 C C . LEU A 1 158 ? -19.992 -5.943 23.623 1.00 62.97 158 LEU A C 1
ATOM 1244 O O . LEU A 1 158 ? -19.937 -4.801 24.091 1.00 62.97 158 LEU A O 1
ATOM 1248 N N . ASP A 1 159 ? -20.540 -6.979 24.256 1.00 61.06 159 ASP A N 1
ATOM 1249 C CA . ASP A 1 159 ? -21.004 -6.892 25.634 1.00 61.06 159 ASP A CA 1
ATOM 1250 C C . ASP A 1 159 ? -19.800 -6.670 26.559 1.00 61.06 159 ASP A C 1
ATOM 1252 O O . ASP A 1 159 ? -18.829 -7.442 26.572 1.00 61.06 159 ASP A O 1
ATOM 1256 N N . TYR A 1 160 ? -19.848 -5.572 27.307 1.00 60.44 160 TYR A N 1
ATOM 1257 C CA . TYR A 1 160 ? -18.766 -5.075 28.143 1.00 60.44 160 TYR A CA 1
ATOM 1258 C C . TYR A 1 160 ? -18.209 -6.147 29.093 1.00 60.44 160 TYR A C 1
ATOM 1260 O O . TYR A 1 160 ? -16.989 -6.248 29.260 1.00 60.44 160 TYR A O 1
ATOM 1268 N N . PHE A 1 161 ? -19.074 -6.983 29.681 1.00 56.34 161 PHE A N 1
ATOM 1269 C CA . PHE A 1 161 ? -18.683 -7.949 30.715 1.00 56.34 161 PHE A CA 1
ATOM 1270 C C . PHE A 1 161 ? -17.812 -9.093 30.172 1.00 56.34 161 PHE A C 1
ATOM 1272 O O . PHE A 1 161 ? -16.843 -9.504 30.811 1.00 56.34 161 PHE A O 1
ATOM 1279 N N . LEU A 1 162 ? -18.112 -9.586 28.970 1.00 56.78 162 LEU A N 1
ATOM 1280 C CA . LEU A 1 162 ? -17.308 -10.617 28.305 1.00 56.78 162 LEU A CA 1
ATOM 1281 C C . LEU A 1 162 ? -16.008 -10.035 27.737 1.00 56.78 162 LEU A C 1
ATOM 1283 O O . LEU A 1 162 ? -14.947 -10.645 27.842 1.00 56.78 162 LEU A O 1
ATOM 1287 N N . THR A 1 163 ? -16.079 -8.830 27.174 1.00 52.59 163 THR A N 1
ATOM 1288 C CA . THR A 1 163 ? -14.971 -8.220 26.423 1.00 52.59 163 THR A CA 1
ATOM 1289 C C . THR A 1 163 ? -13.836 -7.751 27.321 1.00 52.59 163 THR A C 1
ATOM 1291 O O . THR A 1 163 ? -12.665 -7.963 27.011 1.00 52.59 163 THR A O 1
ATOM 1294 N N . THR A 1 164 ? -14.174 -7.138 28.458 1.00 54.12 164 THR A N 1
ATOM 1295 C CA . THR A 1 164 ? -13.176 -6.703 29.442 1.00 54.12 164 THR A CA 1
ATOM 1296 C C . THR A 1 164 ? -12.494 -7.888 30.115 1.00 54.12 164 THR A C 1
ATOM 1298 O O . THR A 1 164 ? -11.278 -7.871 30.247 1.00 54.12 164 THR A O 1
ATOM 1301 N N . ASN A 1 165 ? -13.221 -8.963 30.433 1.00 53.12 165 ASN A N 1
ATOM 1302 C CA . ASN A 1 165 ? -12.620 -10.178 30.992 1.00 53.12 165 ASN A CA 1
ATOM 1303 C C . ASN A 1 165 ? -11.677 -10.902 30.017 1.00 53.12 165 ASN A C 1
ATOM 1305 O O . ASN A 1 165 ? -10.685 -11.478 30.458 1.00 53.12 165 ASN A O 1
ATOM 1309 N N . LEU A 1 166 ? -11.966 -10.871 28.710 1.00 54.16 166 LEU A N 1
ATOM 1310 C CA . LEU A 1 166 ? -11.158 -11.561 27.700 1.00 54.16 166 LEU A CA 1
ATOM 1311 C C . LEU A 1 166 ? -9.920 -10.756 27.267 1.00 54.16 166 LEU A C 1
ATOM 1313 O O . LEU A 1 166 ? -8.854 -11.331 27.073 1.00 54.16 166 LEU A O 1
ATOM 1317 N N . LEU A 1 167 ? -10.063 -9.436 27.091 1.00 56.09 167 LEU A N 1
ATOM 1318 C CA . LEU A 1 167 ? -9.001 -8.572 26.555 1.00 56.09 167 LEU A CA 1
ATOM 1319 C C . LEU A 1 167 ? -8.216 -7.824 27.642 1.00 56.09 167 LEU A C 1
ATOM 1321 O O . LEU A 1 167 ? -7.072 -7.445 27.411 1.00 56.09 167 LEU A O 1
ATOM 1325 N N . TYR A 1 168 ? -8.812 -7.610 28.819 1.00 58.47 168 TYR A N 1
ATOM 1326 C CA . TYR A 1 168 ? -8.238 -6.819 29.915 1.00 58.47 168 TYR A CA 1
ATOM 1327 C C . TYR A 1 168 ? -8.575 -7.422 31.291 1.00 58.47 168 TYR A C 1
ATOM 1329 O O . TYR A 1 168 ? -9.268 -6.787 32.098 1.00 58.47 168 TYR A O 1
ATOM 1337 N N . PRO A 1 169 ? -8.105 -8.650 31.579 1.00 51.44 169 PRO A N 1
ATOM 1338 C CA . PRO A 1 169 ? -8.454 -9.361 32.804 1.00 51.44 169 PRO A CA 1
ATOM 1339 C C . PRO A 1 169 ? -8.178 -8.506 34.055 1.00 51.44 169 PRO A C 1
ATOM 1341 O O . PRO A 1 169 ? -7.090 -7.957 34.229 1.00 51.44 169 PRO A O 1
ATOM 1344 N N . GLY A 1 170 ? -9.188 -8.368 34.923 1.00 46.94 170 GLY A N 1
ATOM 1345 C CA . GLY A 1 170 ? -9.104 -7.615 36.183 1.00 46.94 170 GLY A CA 1
ATOM 1346 C C . GLY A 1 170 ? -9.410 -6.111 36.099 1.00 46.94 170 GLY A C 1
ATOM 1347 O O . GLY A 1 170 ? -9.265 -5.406 37.099 1.00 46.94 170 GLY A O 1
ATOM 1348 N N . LYS A 1 171 ? -9.840 -5.589 34.942 1.00 52.09 171 LYS A N 1
ATOM 1349 C CA . LYS A 1 171 ? -10.305 -4.199 34.784 1.00 52.09 171 LYS A CA 1
ATOM 1350 C C . LYS A 1 171 ? -11.826 -4.173 34.590 1.00 52.09 171 LYS A C 1
ATOM 1352 O O . LYS A 1 171 ? -12.312 -4.185 33.465 1.00 52.09 171 LYS A O 1
ATOM 1357 N N . HIS A 1 172 ? -12.578 -4.136 35.689 1.00 50.75 172 HIS A N 1
ATOM 1358 C CA . HIS A 1 172 ? -14.040 -4.027 35.659 1.00 50.75 172 HIS A CA 1
ATOM 1359 C C . HIS A 1 172 ? -14.474 -2.561 35.802 1.00 50.75 172 HIS A C 1
ATOM 1361 O O . HIS A 1 172 ? -14.185 -1.938 36.820 1.00 50.75 172 HIS A O 1
ATOM 1367 N N . ILE A 1 173 ? -15.192 -2.018 34.816 1.00 48.53 173 ILE A N 1
ATOM 1368 C CA . ILE A 1 173 ? -16.061 -0.843 35.002 1.00 48.53 173 ILE A CA 1
ATOM 1369 C C . ILE A 1 173 ? -17.474 -1.310 34.660 1.00 48.53 173 ILE A C 1
ATOM 1371 O O . ILE A 1 173 ? -17.926 -1.208 33.528 1.00 48.53 173 ILE A O 1
ATOM 1375 N N . PHE A 1 174 ? -18.119 -1.955 35.624 1.00 49.66 174 PHE A N 1
ATOM 1376 C CA . PHE A 1 174 ? -19.510 -2.363 35.493 1.00 49.66 174 PHE A CA 1
ATOM 1377 C C . PHE A 1 174 ? -20.393 -1.169 35.867 1.00 49.66 174 PHE A C 1
ATOM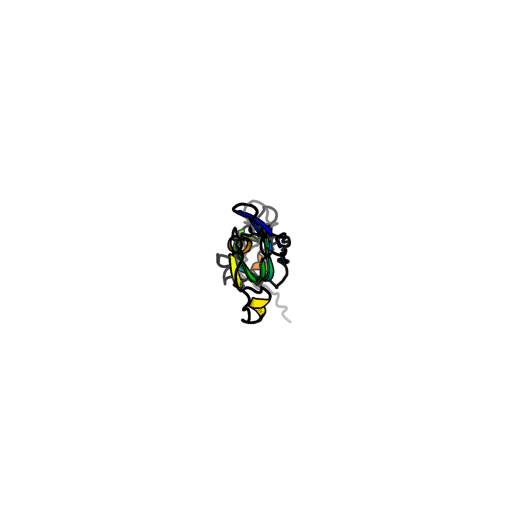 1379 O O . PHE A 1 174 ? -20.408 -0.781 37.034 1.00 49.66 174 PHE A O 1
ATOM 1386 N N . ASP A 1 175 ? -21.103 -0.594 34.894 1.00 50.34 175 ASP A N 1
ATOM 1387 C CA . ASP A 1 175 ? -22.200 0.329 35.187 1.00 50.34 175 ASP A CA 1
ATOM 1388 C C . ASP A 1 175 ? -23.438 -0.517 35.491 1.00 50.34 175 ASP A C 1
ATOM 1390 O O . ASP A 1 175 ? -24.093 -1.059 34.598 1.00 50.34 175 ASP A O 1
ATOM 1394 N N . ALA A 1 176 ? -23.710 -0.687 36.783 1.00 52.81 176 ALA A N 1
ATOM 1395 C CA . ALA A 1 176 ? -24.985 -1.216 37.238 1.00 52.81 176 ALA A CA 1
ATOM 1396 C C . ALA A 1 176 ? -26.095 -0.227 36.858 1.00 52.81 176 ALA A C 1
ATOM 1398 O O . ALA A 1 176 ? -25.890 0.983 36.969 1.00 52.81 176 ALA A O 1
ATOM 1399 N N . ASP A 1 177 ? -27.271 -0.727 36.469 1.00 45.84 177 ASP A N 1
ATOM 1400 C CA . ASP A 1 177 ? -28.481 0.103 36.479 1.00 45.84 177 ASP A CA 1
ATOM 1401 C C . ASP A 1 177 ? -28.611 0.759 37.865 1.00 45.84 177 ASP A C 1
ATOM 1403 O O . ASP A 1 177 ? -28.496 0.072 38.887 1.00 45.84 177 ASP A O 1
ATOM 1407 N N . ASP A 1 178 ? -28.819 2.081 37.893 1.00 47.00 178 ASP A N 1
ATOM 1408 C CA . ASP A 1 178 ? -29.078 2.823 39.127 1.00 47.00 178 ASP A CA 1
ATOM 1409 C C . ASP A 1 178 ? -30.389 2.290 39.732 1.00 47.00 178 ASP A C 1
ATOM 1411 O O . ASP A 1 178 ? -31.439 2.396 39.089 1.00 47.00 178 ASP A O 1
ATOM 1415 N N . PRO A 1 179 ? -30.373 1.715 40.949 1.00 48.53 179 PRO A N 1
ATOM 1416 C CA . PRO A 1 179 ? -31.578 1.190 41.584 1.00 48.53 179 PRO A CA 1
ATOM 1417 C C . PRO A 1 179 ? -32.592 2.283 41.980 1.00 48.53 179 PRO A C 1
ATOM 1419 O O . PRO A 1 179 ? -33.601 1.983 42.620 1.00 48.53 179 PRO A O 1
ATOM 1422 N N . SER A 1 180 ? -32.365 3.550 41.623 1.00 49.84 180 SER A N 1
ATOM 1423 C CA . SER A 1 180 ? -33.298 4.649 41.852 1.00 49.84 180 SER A CA 1
ATOM 1424 C C . SER A 1 180 ? -33.823 5.216 40.522 1.00 49.84 180 SER A C 1
ATOM 1426 O O . SER A 1 180 ? -33.205 6.009 39.826 1.00 49.84 180 SER A O 1
ATOM 1428 N N . SER A 1 181 ? -35.024 4.838 40.092 1.00 48.53 181 SER A N 1
ATOM 1429 C CA . SER A 1 181 ? -36.237 5.465 40.617 1.00 48.53 181 SER A CA 1
ATOM 1430 C C . SER A 1 181 ? -37.487 4.650 40.242 1.00 48.53 181 SER A C 1
ATOM 1432 O O . SER A 1 181 ? -38.045 4.782 39.158 1.00 48.53 181 SER A O 1
ATOM 1434 N N . GLY A 1 182 ? -37.959 3.819 41.178 1.00 50.25 182 GLY A N 1
ATOM 1435 C CA . GLY A 1 182 ? -39.337 3.300 41.191 1.00 50.25 182 GLY A CA 1
ATOM 1436 C C . GLY A 1 182 ? -39.566 1.855 40.732 1.00 50.25 182 GLY A C 1
ATOM 1437 O O . GLY A 1 182 ? -40.703 1.401 40.799 1.00 50.25 182 GLY A O 1
ATOM 1438 N N . SER A 1 183 ? -38.534 1.119 40.316 1.00 50.56 183 SER A N 1
ATOM 1439 C CA . SER A 1 183 ? -38.645 -0.275 39.858 1.00 50.56 183 SER A CA 1
ATOM 1440 C C . SER A 1 183 ? -37.555 -1.124 40.521 1.00 50.56 183 SER A C 1
ATOM 1442 O O . SER A 1 183 ? -36.376 -0.804 40.427 1.00 50.56 183 SER A O 1
ATOM 1444 N N . THR A 1 184 ? -37.954 -2.171 41.250 1.00 53.22 184 THR A N 1
ATOM 1445 C CA . THR A 1 184 ? -37.059 -3.127 41.944 1.00 53.22 184 THR A CA 1
ATOM 1446 C C . THR A 1 184 ? -36.743 -4.360 41.096 1.00 53.22 184 THR A C 1
ATOM 1448 O O . THR A 1 184 ? -36.083 -5.294 41.544 1.00 53.22 184 THR A O 1
ATOM 1451 N N . ASP A 1 185 ? -37.248 -4.379 39.872 1.00 51.97 185 ASP A N 1
ATOM 1452 C CA . ASP A 1 185 ? -37.240 -5.497 38.943 1.00 51.97 185 ASP A CA 1
ATOM 1453 C C . ASP A 1 185 ? -36.040 -5.465 37.980 1.00 51.97 185 ASP A C 1
ATOM 1455 O O . ASP A 1 185 ? -35.796 -6.452 37.281 1.00 51.97 185 ASP A O 1
ATOM 1459 N N . LYS A 1 186 ? -35.241 -4.383 37.988 1.00 44.12 186 LYS A N 1
ATOM 1460 C CA . LYS A 1 186 ? -33.955 -4.274 37.278 1.00 44.12 186 LYS A CA 1
ATOM 1461 C C . LYS A 1 186 ? -32.940 -3.469 38.094 1.00 44.12 186 LYS A C 1
ATOM 1463 O O . LYS A 1 186 ? -33.229 -2.360 38.525 1.00 44.12 186 LYS A O 1
ATOM 1468 N N . GLY A 1 187 ? -31.765 -4.053 38.321 1.00 43.91 187 GLY A N 1
ATOM 1469 C CA . GLY A 1 187 ? -30.676 -3.462 39.102 1.00 43.91 187 GLY A CA 1
ATOM 1470 C C . GLY A 1 187 ? -29.781 -4.536 39.716 1.00 43.91 187 GLY A C 1
ATOM 1471 O O . GLY A 1 187 ? -30.257 -5.608 40.095 1.00 43.91 187 GLY A O 1
ATOM 1472 N N . LEU A 1 188 ? -28.474 -4.275 39.805 1.00 42.34 188 LEU A N 1
ATOM 1473 C CA . LEU A 1 188 ? -27.540 -5.178 40.478 1.00 42.34 188 LEU A CA 1
ATOM 1474 C C . LEU A 1 188 ? -27.444 -4.754 41.945 1.00 42.34 188 LEU A C 1
ATOM 1476 O O . LEU A 1 188 ? -26.769 -3.788 42.291 1.00 42.34 188 LEU A O 1
ATOM 1480 N N . ALA A 1 189 ? -28.183 -5.452 42.807 1.00 47.22 189 ALA A N 1
ATOM 1481 C CA . ALA A 1 189 ? -28.112 -5.242 44.244 1.00 47.22 189 ALA A CA 1
ATOM 1482 C C . ALA A 1 189 ? -26.730 -5.685 44.740 1.00 47.22 189 ALA A C 1
ATOM 1484 O O . ALA A 1 189 ? -26.390 -6.864 44.661 1.00 47.22 189 ALA A O 1
ATOM 1485 N N . PHE A 1 190 ? -25.935 -4.748 45.253 1.00 42.41 190 PHE A N 1
ATOM 1486 C CA . PHE A 1 190 ? -24.740 -5.076 46.021 1.00 42.41 190 PHE A CA 1
ATOM 1487 C C . PHE A 1 190 ? -25.184 -5.530 47.417 1.00 42.41 190 PHE A C 1
ATOM 1489 O O . PHE A 1 190 ? -25.697 -4.703 48.177 1.00 42.41 190 PHE A O 1
ATOM 1496 N N . PRO A 1 191 ? -25.028 -6.814 47.795 1.00 41.34 191 PRO A N 1
ATOM 1497 C CA . PRO A 1 191 ? -25.230 -7.203 49.179 1.00 41.34 191 PRO A CA 1
ATOM 1498 C C . PRO A 1 191 ? -24.104 -6.569 49.995 1.00 41.34 191 PRO A C 1
ATOM 1500 O O . PRO A 1 191 ? -22.948 -6.973 49.893 1.00 41.34 191 PRO A O 1
ATOM 1503 N N . HIS A 1 192 ? -24.434 -5.552 50.789 1.00 40.38 192 HIS A N 1
ATOM 1504 C CA . HIS A 1 192 ? -23.470 -4.934 51.698 1.00 40.38 192 HIS A CA 1
ATOM 1505 C C . HIS A 1 192 ? -23.069 -5.849 52.864 1.00 40.38 192 HIS A C 1
ATOM 1507 O O . HIS A 1 192 ? -22.110 -5.521 53.546 1.00 40.38 192 HIS A O 1
ATOM 1513 N N . ASP A 1 193 ? -23.711 -7.010 53.035 1.00 39.91 193 ASP A N 1
ATOM 1514 C CA . ASP A 1 193 ? -23.321 -8.024 54.013 1.00 39.91 193 ASP A CA 1
ATOM 1515 C C . ASP A 1 193 ? -23.574 -9.443 53.477 1.00 39.91 193 ASP A C 1
ATOM 1517 O O . ASP A 1 193 ? -24.683 -9.800 53.071 1.00 39.91 193 ASP A O 1
ATOM 1521 N N . LEU A 1 194 ? -22.534 -10.282 53.501 1.00 40.03 194 LEU A N 1
ATOM 1522 C CA . LEU A 1 194 ? -22.656 -11.729 53.333 1.00 40.03 194 LEU A CA 1
ATOM 1523 C C . LEU A 1 194 ? -23.219 -12.314 54.635 1.00 40.03 194 LEU A C 1
ATOM 1525 O O . LEU A 1 194 ? -22.477 -12.522 55.593 1.00 40.03 194 LEU A O 1
ATOM 1529 N N . ILE A 1 195 ? -24.514 -12.622 54.668 1.00 38.38 195 ILE A N 1
ATOM 1530 C CA . ILE A 1 195 ? -25.100 -13.419 55.751 1.00 38.38 195 ILE A CA 1
ATOM 1531 C C . ILE A 1 195 ? -25.165 -14.875 55.291 1.00 38.38 195 ILE A C 1
ATOM 1533 O O . ILE A 1 195 ? -25.981 -15.247 54.448 1.00 38.38 195 ILE A O 1
ATOM 1537 N N . LEU A 1 196 ? -24.312 -15.718 55.873 1.00 30.70 196 LEU A N 1
ATOM 1538 C CA . LEU A 1 196 ? -24.465 -17.166 55.788 1.00 30.70 196 LEU A CA 1
ATOM 1539 C C . LEU A 1 196 ? -25.617 -17.572 56.720 1.00 30.70 196 LEU A C 1
ATOM 1541 O O . LEU A 1 196 ? -25.466 -17.544 57.940 1.00 30.70 196 LEU A O 1
ATOM 1545 N N . THR A 1 197 ? -26.766 -17.949 56.160 1.00 41.41 197 THR A N 1
ATOM 1546 C CA . THR A 1 197 ? -27.817 -18.645 56.917 1.00 41.41 197 THR A CA 1
ATOM 1547 C C . THR A 1 197 ? -27.875 -20.098 56.463 1.00 41.41 197 THR A C 1
ATOM 1549 O O . THR A 1 197 ? -27.898 -20.392 55.269 1.00 41.41 197 THR A O 1
ATOM 1552 N N . GLY A 1 198 ? -27.842 -21.016 57.424 1.00 33.22 198 GLY A N 1
ATOM 1553 C CA . GLY A 1 198 ? -27.969 -22.450 57.203 1.00 33.22 198 GLY A CA 1
ATOM 1554 C C . GLY A 1 198 ? -28.635 -23.079 58.418 1.00 33.22 198 GLY A C 1
ATOM 1555 O O . GLY A 1 198 ? -28.240 -22.814 59.552 1.00 33.22 198 GLY A O 1
ATOM 1556 N N . GLU A 1 199 ? -29.673 -23.876 58.184 1.00 42.09 199 GLU A N 1
ATOM 1557 C CA . GLU A 1 199 ? -30.401 -24.590 59.229 1.00 42.09 199 GLU A CA 1
ATOM 1558 C C . GLU A 1 199 ? -29.563 -25.795 59.689 1.00 42.09 199 GLU A C 1
ATOM 1560 O O . GLU A 1 199 ? -29.346 -26.751 58.938 1.00 42.09 199 GLU A O 1
ATOM 1565 N N . THR A 1 200 ? -29.053 -25.762 60.920 1.00 41.56 200 THR A N 1
ATOM 1566 C CA . THR A 1 200 ? -28.408 -26.927 61.529 1.00 41.56 200 THR A CA 1
ATOM 1567 C C . THR A 1 200 ? -29.483 -27.885 62.032 1.00 41.56 200 THR A C 1
ATOM 1569 O O . THR A 1 200 ? -30.122 -27.661 63.058 1.00 41.56 200 THR A O 1
ATOM 1572 N N . LYS A 1 201 ? -29.677 -29.007 61.330 1.00 39.06 201 LYS A N 1
ATOM 1573 C CA . LYS A 1 201 ? -30.409 -30.140 61.905 1.00 39.06 201 LYS A CA 1
ATOM 1574 C C . LYS A 1 201 ? -29.544 -30.785 62.983 1.00 39.06 201 LYS A C 1
ATOM 1576 O O . LYS A 1 201 ? -28.568 -31.466 62.673 1.00 39.06 201 LYS A O 1
ATOM 1581 N N . ILE A 1 202 ? -29.917 -30.566 64.239 1.00 45.06 202 ILE A N 1
ATOM 1582 C CA . ILE A 1 202 ? -29.436 -31.362 65.368 1.00 45.06 202 ILE A CA 1
ATOM 1583 C C . ILE A 1 202 ? -30.002 -32.778 65.180 1.00 45.06 202 ILE A C 1
ATOM 1585 O O . ILE A 1 202 ? -31.216 -32.940 65.037 1.00 45.06 202 ILE A O 1
ATOM 1589 N N . LYS A 1 203 ? -29.122 -33.779 65.112 1.00 40.22 203 LYS A N 1
ATOM 1590 C CA . LYS A 1 203 ? -29.483 -35.185 65.325 1.00 40.22 203 LYS A CA 1
ATOM 1591 C C . LYS A 1 203 ? -29.271 -35.534 66.786 1.00 40.22 203 LYS A C 1
ATOM 1593 O O . LYS A 1 203 ? -28.247 -35.069 67.332 1.00 40.22 203 LYS A O 1
#

Nearest PDB structures (foldseek):
  2rck-assembly2_B  TM=2.709E-01  e=2.127E-01  Galleria mellonella
  3aot-assembly1_A  TM=2.351E-01  e=4.905E-01  Bombyx mori
  3a1z-assembly3_C  TM=3.014E-01  e=1.630E+00  Bombyx mori
  3a1z-assembly1_A  TM=2.833E-01  e=3.962E+00  Bombyx mori

Sequence (203 aa):
MIADDIDIKEMKKKESWGPGGIKTTTVDPMKFSLSDPETTISFGDGIISKSNKINYTNKQQVKWKIDTVTGRVPGHEHGTTNLEFKWTATGSWKDKKTPGHPNLLGFDWAGDKNWTITKSAEDVHWWEAFGGASNKIPEPLQNLQVPSPNTKLEMNTLDYFLTTNLLYPGKHIFDADDPSSGSTDKGLAFPHDLILTGETKIK